Protein AF-A0A949I8A3-F1 (afdb_monomer)

Foldseek 3Di:
DPCDPQPVVNVVVVVVVVVVVVCVVCVVVVVVQVVLLVQLVVLLVVLLVLLPDPDPCSVVVLVVSVVVVVVSCVVDPDDPVSVVVSVCSSCVSVVVSVVVVVVVVVVVVVQLVVLVVQLVVLLVQLQVDQDDVSVVVSVVSNVVSCCSNQPDDDDDDPDDHPDDDPVSVVSVVVSVVVSVVSLVVVLLVLQLVQLVLLLVCLQVLNLVSHDQQVSHSHRDPNVLSVLLSVLSVDAADDDLVLLLLLLCLLLVNDDPPVCVVVNVVVQVVQVVDPHSVVSLVCNSVSVSRNSNHHDDPVSSVSSSVSCSRSRD

Mean predicted aligned error: 10.24 Å

Solvent-accessible surface area (backbone atoms only — not comparable to full-atom values): 17060 Å² total; per-residue (Å²): 138,88,79,69,83,72,52,67,75,55,48,55,49,50,52,50,53,50,50,51,52,50,50,61,68,47,44,62,58,52,51,50,53,50,50,57,47,52,54,52,53,50,51,32,52,51,40,47,53,49,55,71,48,90,61,96,55,44,75,56,54,52,52,52,49,52,51,53,51,53,51,53,51,71,74,56,84,66,65,65,76,59,45,50,55,52,49,53,59,43,43,50,44,52,56,52,43,54,48,54,49,50,50,52,53,50,50,53,49,50,52,50,52,52,30,50,49,50,25,52,53,23,48,50,45,28,64,66,40,84,49,69,70,50,35,52,52,22,48,52,48,26,51,55,25,44,47,69,55,55,61,84,79,84,81,68,99,84,64,79,77,84,79,74,59,67,66,58,55,54,48,50,53,50,38,53,55,48,44,52,52,50,51,51,49,53,38,49,52,39,36,51,51,38,51,51,32,41,50,49,16,46,68,69,45,36,52,86,50,46,59,59,40,77,56,35,73,52,67,49,61,62,67,58,54,50,47,39,35,56,26,31,73,42,79,67,49,76,61,29,65,67,28,40,51,51,39,22,64,50,41,72,40,89,69,58,78,88,46,44,64,57,52,52,53,50,53,56,56,31,72,76,48,95,37,66,64,55,44,56,73,43,43,69,57,34,48,30,48,26,50,19,9,66,73,45,71,76,56,50,58,50,44,52,60,23,45,67,62,67,63,107

pLDDT: mean 90.21, std 9.62, range [45.31, 98.31]

Secondary structure (DSSP, 8-state):
-------HHHHHHHHHHHHHHHHHHHHHHHHHHHHHHHHHHHHHHHHHHHHH---TTHHHHHHHHHHHHHHHHHHSPPPHHHHHHHHHHHHHHHHHHHHHHHHHHHHHHHHHHHHHHHHHHHHHHHHH--SHHHHHHHHHHHHHHHHHHS------TT-------HHHHHHHHHHHHHHHHHHHHHHHHHHHHHHHHHHHHHHHT-GGGSPPGGGSSSPPPHHHHHHHHHHHHSPP-S-HHHHHHHHHHHTTPPPPGGGHHHHHHHHHHHHTTT-HHHHHHTHHHHHHHHHHSPP-HHHHHHHHHHHHHH--

Structure (mmCIF, N/CA/C/O backbone):
data_AF-A0A949I8A3-F1
#
_entry.id   AF-A0A949I8A3-F1
#
loop_
_atom_site.group_PDB
_atom_site.id
_atom_site.type_symbol
_atom_site.label_atom_id
_atom_site.label_alt_id
_atom_site.label_comp_id
_atom_site.label_asym_id
_atom_site.label_entity_id
_atom_site.label_seq_id
_atom_site.pdbx_PDB_ins_code
_atom_site.Cartn_x
_atom_site.Cartn_y
_atom_site.Cartn_z
_atom_site.occupancy
_atom_site.B_iso_or_equiv
_atom_site.auth_seq_id
_atom_site.auth_comp_id
_atom_site.auth_asym_id
_atom_site.auth_atom_id
_atom_site.pdbx_PDB_model_num
ATOM 1 N N . ARG A 1 1 ? 47.799 0.451 -95.583 1.00 46.50 1 ARG A N 1
ATOM 2 C CA . ARG A 1 1 ? 47.799 -0.749 -94.708 1.00 46.50 1 ARG A CA 1
ATOM 3 C C . ARG A 1 1 ? 49.252 -1.166 -94.465 1.00 46.50 1 ARG A C 1
ATOM 5 O O . ARG A 1 1 ? 49.749 -2.026 -95.170 1.00 46.50 1 ARG A O 1
ATOM 12 N N . HIS A 1 2 ? 49.951 -0.538 -93.516 1.00 47.19 2 HIS A N 1
ATOM 13 C CA . HIS A 1 2 ? 51.281 -0.985 -93.072 1.00 47.19 2 HIS A CA 1
ATOM 14 C C . HIS A 1 2 ? 51.126 -1.769 -91.766 1.00 47.19 2 HIS A C 1
ATOM 16 O O . HIS A 1 2 ? 51.562 -1.340 -90.706 1.00 47.19 2 HIS A O 1
ATOM 22 N N . GLY A 1 3 ? 50.410 -2.892 -91.831 1.00 55.38 3 GLY A N 1
ATOM 23 C CA . GLY A 1 3 ? 50.291 -3.826 -90.714 1.00 55.38 3 GLY A CA 1
ATOM 24 C C . GLY A 1 3 ? 51.456 -4.804 -90.745 1.00 55.38 3 GLY A C 1
ATOM 25 O O . GLY A 1 3 ? 51.256 -5.972 -91.054 1.00 55.38 3 GLY A O 1
ATOM 26 N N . GLY A 1 4 ? 52.677 -4.316 -90.513 1.00 59.25 4 GLY A N 1
ATOM 27 C CA . GLY A 1 4 ? 53.805 -5.208 -90.249 1.00 59.25 4 GLY A CA 1
ATOM 28 C C . GLY A 1 4 ? 53.511 -6.020 -88.988 1.00 59.25 4 GLY A C 1
ATOM 29 O O . GLY A 1 4 ? 52.984 -5.469 -88.021 1.00 59.25 4 GLY A O 1
ATOM 30 N N . HIS A 1 5 ? 53.806 -7.322 -89.011 1.00 68.19 5 HIS A N 1
ATOM 31 C CA . HIS A 1 5 ? 53.595 -8.224 -87.879 1.00 68.19 5 HIS A CA 1
ATOM 32 C C . HIS A 1 5 ? 54.247 -7.619 -86.631 1.00 68.19 5 HIS A C 1
ATOM 34 O O . HIS A 1 5 ? 55.464 -7.439 -86.594 1.00 68.19 5 HIS A O 1
ATOM 40 N N . LEU A 1 6 ? 53.438 -7.242 -85.633 1.00 71.94 6 LEU A N 1
ATOM 41 C CA . LEU A 1 6 ? 53.968 -6.730 -84.376 1.00 71.94 6 LEU A CA 1
ATOM 42 C C . LEU A 1 6 ? 54.733 -7.891 -83.721 1.00 71.94 6 LEU A C 1
ATOM 44 O O . LEU A 1 6 ? 54.101 -8.902 -83.410 1.00 71.94 6 LEU A O 1
ATOM 48 N N . PRO A 1 7 ? 56.066 -7.796 -83.545 1.00 82.31 7 PRO A N 1
ATOM 49 C CA . PRO A 1 7 ? 56.829 -8.876 -82.938 1.00 82.31 7 PRO A CA 1
ATOM 50 C C . PRO A 1 7 ? 56.247 -9.164 -81.559 1.00 82.31 7 PRO A C 1
ATOM 52 O O . PRO A 1 7 ? 55.987 -8.223 -80.808 1.00 82.31 7 PRO A O 1
ATOM 55 N N . GLU A 1 8 ? 56.065 -10.432 -81.205 1.00 82.31 8 GLU A N 1
ATOM 56 C CA . GLU A 1 8 ? 55.358 -10.826 -79.979 1.00 82.31 8 GLU A CA 1
ATOM 57 C C . GLU 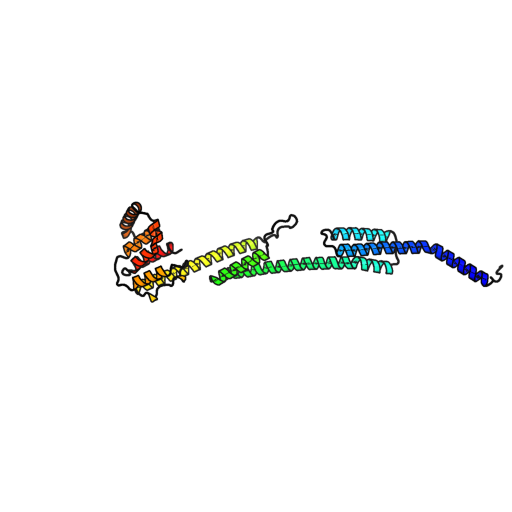A 1 8 ? 55.936 -10.157 -78.721 1.00 82.31 8 GLU A C 1
ATOM 59 O O . GLU A 1 8 ? 55.201 -9.640 -77.886 1.00 82.31 8 GLU A O 1
ATOM 64 N N . LYS A 1 9 ? 57.265 -9.994 -78.668 1.00 83.75 9 LYS A N 1
ATOM 65 C CA . LYS A 1 9 ? 57.971 -9.247 -77.610 1.00 83.75 9 LYS A CA 1
ATOM 66 C C . LYS A 1 9 ? 57.570 -7.765 -77.499 1.00 83.75 9 LYS A C 1
ATOM 68 O O . LYS A 1 9 ? 57.609 -7.196 -76.413 1.00 83.75 9 LYS A O 1
ATOM 73 N N . ARG A 1 10 ? 57.231 -7.103 -78.611 1.00 85.94 10 ARG A N 1
ATOM 74 C CA . ARG A 1 10 ? 56.753 -5.707 -78.615 1.00 85.94 10 ARG A CA 1
ATOM 75 C C . ARG A 1 10 ? 55.279 -5.620 -78.229 1.00 85.94 10 ARG A C 1
ATOM 77 O O . ARG A 1 10 ? 54.912 -4.680 -77.533 1.00 85.94 10 ARG A O 1
ATOM 84 N N . PHE A 1 11 ? 54.463 -6.591 -78.643 1.00 87.25 11 PHE A N 1
ATOM 85 C CA . PHE A 1 11 ? 53.062 -6.680 -78.226 1.00 87.25 11 PHE A CA 1
ATOM 86 C C . PHE A 1 11 ? 52.940 -6.861 -76.710 1.00 87.25 11 PHE A C 1
ATOM 88 O O . PHE A 1 11 ? 52.215 -6.108 -76.066 1.00 87.25 11 PHE A O 1
ATOM 95 N N . THR A 1 12 ? 53.698 -7.796 -76.127 1.00 92.06 12 THR A N 1
ATOM 96 C CA . THR A 1 12 ? 53.678 -8.044 -74.677 1.00 92.06 12 THR A CA 1
ATOM 97 C C . THR A 1 12 ? 54.153 -6.835 -73.879 1.00 92.06 12 THR A C 1
ATOM 99 O O . THR A 1 12 ? 53.534 -6.492 -72.873 1.00 92.06 12 THR A O 1
ATOM 102 N N . LYS A 1 13 ? 55.193 -6.132 -74.351 1.00 91.31 13 LYS A N 1
ATOM 103 C CA . LYS A 1 13 ? 55.640 -4.874 -73.740 1.00 91.31 13 LYS A CA 1
ATOM 104 C C . LYS A 1 13 ? 54.556 -3.792 -73.797 1.00 91.31 13 LYS A C 1
ATOM 106 O O . LYS A 1 13 ? 54.226 -3.225 -72.766 1.00 91.31 13 LYS A O 1
ATOM 111 N N . LEU A 1 14 ? 53.952 -3.555 -74.964 1.00 92.06 14 LEU A N 1
ATOM 112 C CA . LEU A 1 14 ? 52.883 -2.561 -75.114 1.00 92.06 14 LEU A CA 1
ATOM 113 C C . LEU A 1 14 ? 51.658 -2.900 -74.252 1.00 92.06 14 LEU A C 1
ATOM 115 O O . LEU A 1 14 ? 51.047 -2.011 -73.668 1.00 92.06 14 LEU A O 1
ATOM 119 N N . GLN A 1 15 ? 51.309 -4.183 -74.143 1.00 92.75 15 GLN A N 1
ATOM 120 C CA . GLN A 1 15 ? 50.229 -4.648 -73.277 1.00 92.75 15 GLN A CA 1
ATOM 121 C C . GLN A 1 15 ? 50.543 -4.402 -71.793 1.00 92.75 15 GLN A C 1
ATOM 123 O O . GLN A 1 15 ? 49.652 -3.998 -71.045 1.00 92.75 15 GLN A O 1
ATOM 128 N N . ALA A 1 16 ? 51.789 -4.627 -71.364 1.00 93.56 16 ALA A N 1
ATOM 129 C CA . ALA A 1 16 ? 52.237 -4.332 -70.005 1.00 93.56 16 ALA A CA 1
ATOM 130 C C . ALA A 1 16 ? 52.230 -2.821 -69.719 1.00 93.56 16 ALA A C 1
ATOM 132 O O . ALA A 1 16 ? 51.671 -2.408 -68.706 1.00 93.56 16 ALA A O 1
ATOM 133 N N . ASP A 1 17 ? 52.757 -2.007 -70.638 1.00 93.00 17 ASP A N 1
ATOM 134 C CA . ASP A 1 17 ? 52.781 -0.543 -70.532 1.00 93.00 17 ASP A CA 1
ATOM 135 C C . ASP A 1 17 ? 51.353 0.033 -70.491 1.00 93.00 17 ASP A C 1
ATOM 137 O O . ASP A 1 17 ? 51.046 0.896 -69.668 1.00 93.00 17 ASP A O 1
ATOM 141 N N . TRP A 1 18 ? 50.439 -0.494 -71.316 1.00 93.88 18 TRP A N 1
ATOM 142 C CA . TRP A 1 18 ? 49.025 -0.110 -71.307 1.00 93.88 18 TRP A CA 1
ATOM 143 C C . TRP A 1 18 ? 48.331 -0.473 -69.990 1.00 93.88 18 TRP A C 1
ATOM 145 O O . TRP A 1 18 ? 47.635 0.365 -69.417 1.00 93.88 18 TRP A O 1
ATOM 155 N N . ARG A 1 19 ? 48.547 -1.691 -69.468 1.00 94.88 19 ARG A N 1
ATOM 156 C CA . ARG A 1 19 ? 48.020 -2.094 -68.152 1.00 94.88 19 ARG A CA 1
ATOM 157 C C . ARG A 1 19 ? 48.566 -1.198 -67.043 1.00 94.88 19 ARG A C 1
ATOM 159 O O . ARG A 1 19 ? 47.790 -0.746 -66.210 1.00 94.88 19 ARG A O 1
ATOM 166 N N . ALA A 1 20 ? 49.866 -0.903 -67.050 1.00 93.81 20 ALA A N 1
ATOM 167 C CA . ALA A 1 20 ? 50.493 -0.028 -66.063 1.00 93.81 20 ALA A CA 1
ATOM 168 C C . ALA A 1 20 ? 49.917 1.397 -66.111 1.00 93.81 20 ALA A C 1
ATOM 170 O O . ALA A 1 20 ? 49.583 1.959 -65.069 1.00 93.81 20 ALA A O 1
ATOM 171 N N . ALA A 1 21 ? 49.730 1.960 -67.309 1.00 93.94 21 ALA A N 1
ATOM 172 C CA . ALA A 1 21 ? 49.116 3.274 -67.487 1.00 93.94 21 ALA A CA 1
ATOM 173 C C . ALA A 1 21 ? 47.644 3.298 -67.035 1.00 93.94 21 ALA A C 1
ATOM 175 O O . ALA A 1 21 ? 47.220 4.244 -66.370 1.00 93.94 21 ALA A O 1
ATOM 176 N N . PHE A 1 22 ? 46.872 2.251 -67.344 1.00 94.38 22 PHE A N 1
ATOM 177 C CA . PHE A 1 22 ? 45.482 2.126 -66.902 1.00 94.38 22 PHE A CA 1
ATOM 178 C C . PHE A 1 22 ? 45.379 2.009 -65.376 1.00 94.38 22 PHE A C 1
ATOM 180 O O . PHE A 1 22 ? 44.585 2.708 -64.750 1.00 94.38 22 PHE A O 1
ATOM 187 N N . GLU A 1 23 ? 46.222 1.179 -64.757 1.00 94.12 23 GLU A N 1
ATOM 188 C CA . GLU A 1 23 ? 46.290 1.038 -63.301 1.00 94.12 23 GLU A CA 1
ATOM 189 C C . GLU A 1 23 ? 46.686 2.354 -62.618 1.00 94.12 23 GLU A C 1
ATOM 191 O O . GLU A 1 23 ? 46.069 2.722 -61.613 1.00 94.12 23 GLU A O 1
ATOM 196 N N . ALA A 1 24 ? 47.653 3.087 -63.184 1.00 93.69 24 ALA A N 1
ATOM 197 C CA . ALA A 1 24 ? 48.071 4.401 -62.699 1.00 93.69 24 ALA A CA 1
ATOM 198 C C . ALA A 1 24 ? 46.938 5.437 -62.791 1.00 93.69 24 ALA A C 1
ATOM 200 O O . ALA A 1 24 ? 46.716 6.189 -61.842 1.00 93.69 24 ALA A O 1
ATOM 201 N N . ALA A 1 25 ? 46.164 5.434 -63.881 1.00 94.38 25 ALA A N 1
ATOM 202 C CA . ALA A 1 25 ? 44.997 6.302 -64.035 1.00 94.38 25 ALA A CA 1
ATOM 203 C C . ALA A 1 25 ? 43.830 5.911 -63.101 1.00 94.38 25 ALA A C 1
ATOM 205 O O . ALA A 1 25 ? 43.113 6.780 -62.607 1.00 94.38 25 ALA A O 1
ATOM 206 N N . ALA A 1 26 ? 43.648 4.617 -62.812 1.00 94.12 26 ALA A N 1
ATOM 207 C CA . ALA A 1 26 ? 42.595 4.108 -61.927 1.00 94.12 26 ALA A CA 1
ATOM 208 C C . ALA A 1 26 ? 42.939 4.206 -60.426 1.00 94.12 26 ALA A C 1
ATOM 210 O O . ALA A 1 26 ? 42.047 4.145 -59.574 1.00 94.12 26 ALA A O 1
ATOM 211 N N . ALA A 1 27 ? 44.222 4.329 -60.074 1.00 94.38 27 ALA A N 1
ATOM 212 C CA . ALA A 1 27 ? 44.703 4.449 -58.697 1.00 94.38 27 ALA A CA 1
ATOM 213 C C . ALA A 1 27 ? 44.037 5.584 -57.884 1.00 94.38 27 ALA A C 1
ATOM 215 O O . ALA A 1 27 ? 43.528 5.280 -56.802 1.00 94.38 27 ALA A O 1
ATOM 216 N N . PRO A 1 28 ? 43.948 6.847 -58.357 1.00 95.19 28 PRO A N 1
ATOM 217 C CA . PRO A 1 28 ? 43.333 7.929 -57.580 1.00 95.19 28 PRO A CA 1
ATOM 218 C C . PRO A 1 28 ? 41.842 7.699 -57.309 1.00 95.19 28 PRO A C 1
ATOM 220 O O . PRO A 1 28 ? 41.374 7.960 -56.204 1.00 95.19 28 PRO A O 1
ATOM 223 N N . HIS A 1 29 ? 41.095 7.149 -58.272 1.00 92.12 29 HIS A N 1
ATOM 224 C CA . HIS A 1 29 ? 39.683 6.813 -58.070 1.00 92.12 29 HIS A CA 1
ATOM 225 C C . HIS A 1 29 ? 39.509 5.705 -57.020 1.00 92.12 29 HIS A C 1
ATOM 227 O O . HIS A 1 29 ? 38.667 5.819 -56.129 1.00 92.12 29 HIS A O 1
ATOM 233 N N . ARG A 1 30 ? 40.335 4.648 -57.073 1.00 93.00 30 ARG A N 1
ATOM 234 C CA . ARG A 1 30 ? 40.337 3.586 -56.051 1.00 93.00 30 ARG A CA 1
ATOM 235 C C . ARG A 1 30 ? 40.713 4.124 -54.670 1.00 93.00 30 ARG A C 1
ATOM 237 O O . ARG A 1 30 ? 40.067 3.761 -53.690 1.00 93.00 30 ARG A O 1
ATOM 244 N N . ALA A 1 31 ? 41.700 5.016 -54.591 1.00 94.56 31 ALA A N 1
ATOM 245 C CA . ALA A 1 31 ? 42.085 5.676 -53.345 1.00 94.56 31 ALA A CA 1
ATOM 246 C C . ALA A 1 31 ? 40.942 6.541 -52.782 1.00 94.56 31 ALA A C 1
ATOM 248 O O . ALA A 1 31 ? 40.633 6.450 -51.594 1.00 94.56 31 ALA A O 1
ATOM 249 N N . ALA A 1 32 ? 40.251 7.313 -53.629 1.00 94.00 32 ALA A N 1
ATOM 250 C CA . ALA A 1 32 ? 39.085 8.104 -53.232 1.00 94.00 32 ALA A CA 1
ATOM 251 C C . ALA A 1 32 ? 37.922 7.223 -52.743 1.00 94.00 32 ALA A C 1
ATOM 253 O O . ALA A 1 32 ? 37.318 7.517 -51.710 1.00 94.00 32 ALA A O 1
ATOM 254 N N . GLN A 1 33 ? 37.656 6.105 -53.427 1.00 93.81 33 GLN A N 1
ATOM 255 C CA . GLN A 1 33 ? 36.653 5.120 -53.018 1.00 93.81 33 GLN A CA 1
ATOM 256 C C . GLN A 1 33 ? 36.995 4.487 -51.659 1.00 93.81 33 GLN A C 1
ATOM 258 O O . GLN A 1 33 ? 36.119 4.355 -50.801 1.00 93.81 33 GLN A O 1
ATOM 263 N N . ALA A 1 34 ? 38.264 4.125 -51.442 1.00 94.06 34 ALA A N 1
ATOM 264 C CA . ALA A 1 34 ? 38.742 3.584 -50.172 1.00 94.06 34 ALA A CA 1
ATOM 265 C C . ALA A 1 34 ? 38.608 4.608 -49.032 1.00 94.06 34 ALA A C 1
ATOM 267 O O . ALA A 1 34 ? 38.087 4.269 -47.970 1.00 94.06 34 ALA A O 1
ATOM 268 N N . ALA A 1 35 ? 38.977 5.870 -49.269 1.00 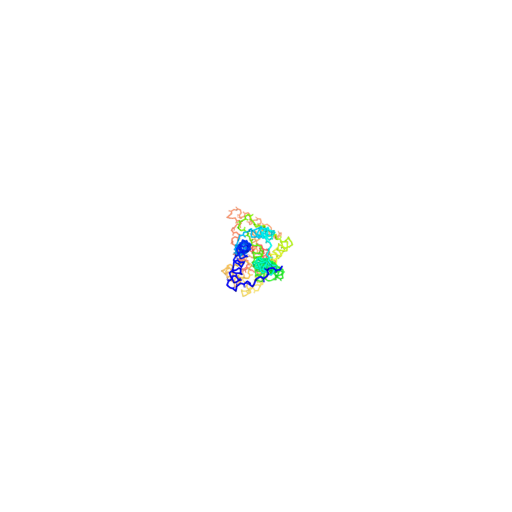95.75 35 ALA A N 1
ATOM 269 C CA . ALA A 1 35 ? 38.830 6.947 -48.290 1.00 95.75 35 ALA A CA 1
ATOM 270 C C . ALA A 1 35 ? 37.354 7.233 -47.951 1.00 95.75 35 ALA A C 1
ATOM 272 O O . ALA A 1 35 ? 37.003 7.398 -46.784 1.00 95.75 35 ALA A O 1
ATOM 273 N N . ALA A 1 36 ? 36.466 7.240 -48.952 1.00 94.81 36 ALA A N 1
ATOM 274 C CA . ALA A 1 36 ? 35.027 7.420 -48.750 1.00 94.81 36 ALA A CA 1
ATOM 275 C C . ALA A 1 36 ? 34.399 6.272 -47.941 1.00 94.81 36 ALA A C 1
ATOM 277 O O . ALA A 1 36 ? 33.487 6.500 -47.141 1.00 94.81 36 ALA A O 1
ATOM 278 N N . ARG A 1 37 ? 34.897 5.042 -48.123 1.00 94.88 37 ARG A N 1
ATOM 279 C CA . ARG A 1 37 ? 34.520 3.896 -47.292 1.00 94.88 37 ARG A CA 1
ATOM 280 C C . ARG A 1 37 ? 35.029 4.058 -45.859 1.00 94.88 37 ARG A C 1
ATOM 282 O O . ARG A 1 37 ? 34.241 3.890 -44.937 1.00 94.88 37 ARG A O 1
ATOM 289 N N . GLN A 1 38 ? 36.291 4.445 -45.678 1.00 96.25 38 GLN A N 1
ATOM 290 C CA . GLN A 1 38 ? 36.887 4.650 -44.356 1.00 96.25 38 GLN A CA 1
ATOM 291 C C . GLN A 1 38 ? 36.139 5.716 -43.540 1.00 96.25 38 GLN A C 1
ATOM 293 O O . GLN A 1 38 ? 35.888 5.503 -42.357 1.00 96.25 38 GLN A O 1
ATOM 298 N N . ARG A 1 39 ? 35.720 6.829 -44.162 1.00 96.31 39 ARG A N 1
ATOM 299 C CA . ARG A 1 39 ? 34.907 7.858 -43.487 1.00 96.31 39 ARG A CA 1
ATOM 300 C C . ARG A 1 39 ? 33.550 7.319 -43.028 1.00 96.31 39 ARG A C 1
ATOM 302 O O . ARG A 1 39 ? 33.164 7.544 -41.887 1.00 96.31 39 ARG A O 1
ATOM 309 N N . ARG A 1 40 ? 32.854 6.548 -43.871 1.00 96.50 40 ARG A N 1
ATOM 310 C CA . ARG A 1 40 ? 31.591 5.886 -43.490 1.00 96.50 40 ARG A CA 1
ATOM 311 C C . ARG A 1 40 ? 31.790 4.839 -42.390 1.00 96.50 40 ARG A C 1
ATOM 313 O O . ARG A 1 40 ? 30.983 4.784 -41.470 1.00 96.50 40 ARG A O 1
ATOM 320 N N . ASP A 1 41 ? 32.859 4.044 -42.449 1.00 96.88 41 ASP A N 1
ATOM 321 C CA . ASP A 1 41 ? 33.207 3.096 -41.381 1.00 96.88 41 ASP A CA 1
ATOM 322 C C . ASP A 1 41 ? 33.494 3.829 -40.051 1.00 96.88 41 ASP A C 1
ATOM 324 O O . ASP A 1 41 ? 33.056 3.368 -38.999 1.00 96.88 41 ASP A O 1
ATOM 328 N N . ALA A 1 42 ? 34.121 5.012 -40.081 1.00 97.25 42 ALA A N 1
ATOM 329 C CA . ALA A 1 42 ? 34.309 5.848 -38.890 1.00 97.25 42 ALA A CA 1
ATOM 330 C C . ALA A 1 42 ? 32.982 6.400 -38.327 1.00 97.25 42 ALA A C 1
ATOM 332 O O . ALA A 1 42 ? 32.802 6.446 -37.111 1.00 97.25 42 ALA A O 1
ATOM 333 N N . LEU A 1 43 ? 32.024 6.770 -39.189 1.00 97.12 43 LEU A N 1
ATOM 334 C CA . LEU A 1 43 ? 30.676 7.161 -38.752 1.00 97.12 43 LEU A CA 1
ATOM 335 C C . LEU A 1 43 ? 29.925 5.998 -38.092 1.00 97.12 43 LEU A C 1
ATOM 337 O O . LEU A 1 43 ? 29.207 6.214 -37.120 1.00 97.12 43 LEU A O 1
ATOM 341 N N . ILE A 1 44 ? 30.098 4.771 -38.595 1.00 97.69 44 ILE A N 1
ATOM 342 C CA . ILE A 1 44 ? 29.531 3.562 -37.978 1.00 97.69 44 ILE A CA 1
ATOM 343 C C . ILE A 1 44 ? 30.128 3.353 -36.583 1.00 97.69 44 ILE A C 1
ATOM 345 O O . ILE A 1 44 ? 29.367 3.187 -35.634 1.00 97.69 44 ILE A O 1
ATOM 349 N N . ALA A 1 45 ? 31.454 3.438 -36.439 1.00 97.31 45 ALA A N 1
ATOM 350 C CA . ALA A 1 45 ? 32.114 3.310 -35.138 1.00 97.31 45 ALA A CA 1
ATOM 351 C C . ALA A 1 45 ? 31.600 4.357 -34.129 1.00 97.31 45 ALA A C 1
ATOM 353 O O . ALA A 1 45 ? 31.216 4.014 -33.013 1.00 97.31 45 ALA A O 1
ATOM 354 N N . ARG A 1 46 ? 31.463 5.622 -34.551 1.00 96.81 46 ARG A N 1
ATOM 355 C CA . ARG A 1 46 ? 30.858 6.679 -33.720 1.00 96.81 46 ARG A CA 1
ATOM 356 C C . ARG A 1 46 ? 29.399 6.383 -33.356 1.00 96.81 46 ARG A C 1
ATOM 358 O O . ARG A 1 46 ? 28.979 6.694 -32.245 1.00 96.81 46 ARG A O 1
ATOM 365 N N . ALA A 1 47 ? 28.609 5.800 -34.264 1.00 97.12 47 ALA A N 1
ATOM 366 C CA . ALA A 1 47 ? 27.226 5.409 -33.974 1.00 97.12 47 ALA A CA 1
ATOM 367 C C . ALA A 1 47 ? 27.169 4.345 -32.871 1.00 97.12 47 ALA A C 1
ATOM 369 O O . ALA A 1 47 ? 26.333 4.440 -31.973 1.00 97.12 47 ALA A O 1
ATOM 370 N N . GLU A 1 48 ? 28.062 3.356 -32.932 1.00 96.44 48 GLU A N 1
ATOM 371 C CA . GLU A 1 48 ? 28.191 2.300 -31.926 1.00 96.44 48 GLU A CA 1
ATOM 372 C C . GLU A 1 48 ? 28.582 2.884 -30.560 1.00 96.44 48 GLU A C 1
ATOM 374 O O . GLU A 1 48 ? 27.919 2.591 -29.565 1.00 96.44 48 GLU A O 1
ATOM 379 N N . GLU A 1 49 ? 29.565 3.789 -30.515 1.00 96.06 49 GLU A N 1
ATOM 380 C CA . GLU A 1 49 ? 29.972 4.501 -29.294 1.00 96.06 49 GLU A CA 1
ATOM 381 C C . GLU A 1 49 ? 28.827 5.330 -28.691 1.00 96.06 49 GLU A C 1
ATOM 383 O O . GLU A 1 49 ? 28.556 5.253 -27.491 1.00 96.06 49 GLU A O 1
ATOM 388 N N . ILE A 1 50 ? 28.112 6.098 -29.520 1.00 95.69 50 ILE A N 1
ATOM 389 C CA . ILE A 1 50 ? 26.980 6.923 -29.078 1.00 95.69 50 ILE A CA 1
ATOM 390 C C . ILE A 1 50 ? 25.850 6.042 -28.528 1.00 95.69 50 ILE A C 1
ATOM 392 O O . ILE A 1 50 ? 25.300 6.358 -27.472 1.00 95.69 50 ILE A O 1
ATOM 396 N N . CYS A 1 51 ? 25.517 4.938 -29.203 1.00 94.75 51 CYS A N 1
ATOM 397 C CA . CYS A 1 51 ? 24.459 4.021 -28.765 1.00 94.75 51 CYS A CA 1
ATOM 398 C C . CYS A 1 51 ? 24.837 3.240 -27.499 1.00 94.75 51 CYS A C 1
ATOM 400 O O . CYS A 1 51 ? 23.952 2.891 -26.721 1.00 94.75 51 CYS A O 1
ATOM 402 N N . ALA A 1 52 ? 26.128 2.980 -27.279 1.00 93.62 52 ALA A N 1
ATOM 403 C CA . ALA A 1 52 ? 26.634 2.376 -26.048 1.00 93.62 52 ALA A CA 1
ATOM 404 C C . ALA A 1 52 ? 26.730 3.381 -24.882 1.00 93.62 52 ALA A C 1
ATOM 406 O O . ALA A 1 52 ? 26.828 2.979 -23.721 1.00 93.62 52 ALA A O 1
ATOM 407 N N . SER A 1 53 ? 26.706 4.688 -25.163 1.00 92.44 53 SER A N 1
ATOM 408 C CA . SER A 1 53 ? 26.824 5.725 -24.138 1.00 92.44 53 SER A CA 1
ATOM 409 C C . SER A 1 53 ? 25.543 5.891 -23.307 1.00 92.44 53 SER A C 1
ATOM 411 O O . SER A 1 53 ? 24.423 5.737 -23.791 1.00 92.44 53 SER A O 1
ATOM 413 N N . SER A 1 54 ? 25.706 6.288 -22.041 1.00 87.00 54 SER A N 1
ATOM 414 C CA . SER A 1 54 ? 24.600 6.665 -21.140 1.00 87.00 54 SER A CA 1
ATOM 415 C C . SER A 1 54 ? 24.350 8.182 -21.111 1.00 87.00 54 SER A C 1
ATOM 417 O O . SER A 1 54 ? 23.851 8.720 -20.123 1.00 87.00 54 SER A O 1
ATOM 419 N N . ALA A 1 55 ? 24.743 8.904 -22.166 1.00 87.31 55 ALA A N 1
ATOM 420 C CA . ALA A 1 55 ? 24.620 10.356 -22.207 1.00 87.31 55 ALA A CA 1
ATOM 421 C C . ALA A 1 55 ? 23.141 10.798 -22.320 1.00 87.31 55 ALA A C 1
ATOM 423 O O . ALA A 1 55 ? 22.343 10.163 -23.012 1.00 87.31 55 ALA A O 1
ATOM 424 N N . PRO A 1 56 ? 22.737 11.920 -21.697 1.00 86.50 56 PRO A N 1
ATOM 425 C CA . PRO A 1 56 ? 21.347 12.383 -21.752 1.00 86.50 56 PRO A CA 1
ATOM 426 C C . PRO A 1 56 ? 20.923 12.899 -23.142 1.00 86.50 56 PRO A C 1
ATOM 428 O O . PRO A 1 56 ? 19.732 13.024 -23.417 1.00 86.50 56 PRO A O 1
ATOM 431 N N . ASN A 1 57 ? 21.876 13.191 -24.030 1.00 92.12 57 ASN A N 1
ATOM 432 C CA . ASN A 1 57 ? 21.674 13.808 -25.345 1.00 92.12 57 ASN A CA 1
ATOM 433 C C . ASN A 1 57 ? 21.905 12.848 -26.531 1.00 92.12 57 ASN A C 1
ATOM 435 O O . ASN A 1 57 ? 22.063 13.302 -27.664 1.00 92.12 57 ASN A O 1
ATOM 439 N N . VAL A 1 58 ? 21.879 11.525 -26.315 1.00 92.81 58 VAL A N 1
ATOM 440 C CA . VAL A 1 58 ? 22.108 10.515 -27.375 1.00 92.81 58 VAL A CA 1
ATOM 441 C C . VAL A 1 58 ? 21.241 10.755 -28.620 1.00 92.81 58 VAL A C 1
ATOM 443 O O . VAL A 1 58 ? 21.730 10.676 -29.741 1.00 92.81 58 VAL A O 1
ATOM 446 N N . SER A 1 59 ? 19.970 11.144 -28.463 1.00 91.56 59 SER A N 1
ATOM 447 C CA . SER A 1 59 ? 19.085 11.431 -29.607 1.00 91.56 59 SER A CA 1
ATOM 448 C C . SER A 1 59 ? 19.495 12.630 -30.463 1.00 91.56 59 SER A C 1
ATOM 450 O O . SER A 1 59 ? 19.121 12.692 -31.632 1.00 91.56 59 SER A O 1
ATOM 452 N N . GLU A 1 60 ? 20.172 13.61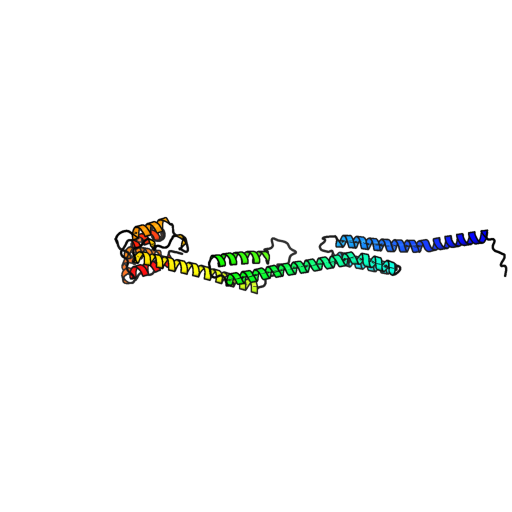8 -29.886 1.00 94.88 60 GLU A N 1
ATOM 453 C CA . GLU A 1 60 ? 20.685 14.775 -30.627 1.00 94.88 60 GLU A CA 1
ATOM 454 C C . GLU A 1 60 ? 21.970 14.397 -31.358 1.00 94.88 60 GLU A C 1
ATOM 456 O O . GLU A 1 60 ? 22.108 14.697 -32.543 1.00 94.88 60 GLU A O 1
ATOM 461 N N . LEU A 1 61 ? 22.849 13.646 -30.685 1.00 95.25 61 LEU A N 1
ATOM 462 C CA . LEU A 1 61 ? 24.085 13.120 -31.263 1.00 95.25 61 LEU A CA 1
ATOM 463 C C . LEU A 1 61 ? 23.808 12.205 -32.465 1.00 95.25 61 LEU A C 1
ATOM 465 O O . LEU A 1 61 ? 24.425 12.375 -33.513 1.00 95.25 61 LEU A O 1
ATOM 469 N N . LEU A 1 62 ? 22.830 11.297 -32.362 1.00 94.81 62 LEU A N 1
ATOM 470 C CA . LEU A 1 62 ? 22.422 10.438 -33.482 1.00 94.81 62 LEU A CA 1
ATOM 471 C C . LEU A 1 62 ? 21.833 11.237 -34.655 1.00 94.81 62 LEU A C 1
ATOM 473 O O . LEU A 1 62 ? 22.104 10.923 -35.812 1.00 94.81 62 LEU A O 1
ATOM 477 N N . ARG A 1 63 ? 21.070 12.307 -34.380 1.00 95.88 63 ARG A N 1
ATOM 478 C CA . ARG A 1 63 ? 20.547 13.201 -35.429 1.00 95.88 63 ARG A CA 1
ATOM 479 C C . ARG A 1 63 ? 21.663 13.951 -36.155 1.00 95.88 63 ARG A C 1
ATOM 481 O O . ARG A 1 63 ? 21.624 14.034 -37.380 1.00 95.88 63 ARG A O 1
ATOM 488 N N . ALA A 1 64 ? 22.654 14.462 -35.423 1.00 96.56 64 ALA A N 1
ATOM 489 C CA . ALA A 1 64 ? 23.828 15.096 -36.018 1.00 96.56 64 ALA A CA 1
ATOM 490 C C . ALA A 1 64 ? 24.614 14.101 -36.888 1.00 96.56 64 ALA A C 1
ATOM 492 O O . ALA A 1 64 ? 24.937 14.404 -38.036 1.00 96.56 64 ALA A O 1
ATOM 493 N N . LEU A 1 65 ? 24.820 12.880 -36.386 1.00 96.44 65 L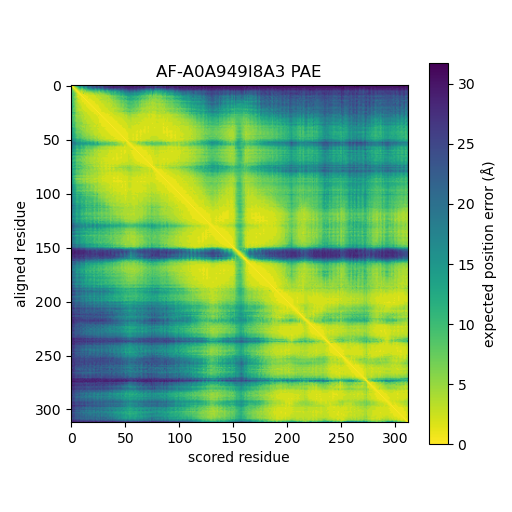EU A N 1
ATOM 494 C CA . LEU A 1 65 ? 25.527 11.815 -37.096 1.00 96.44 65 LEU A CA 1
ATOM 495 C C . LEU A 1 65 ? 24.812 11.380 -38.386 1.00 96.44 65 LEU A C 1
ATOM 497 O O . LEU A 1 65 ? 25.460 11.137 -39.403 1.00 96.44 65 LEU A O 1
ATOM 501 N N . LEU A 1 66 ? 23.476 11.325 -38.382 1.00 96.56 66 LEU A N 1
ATOM 502 C CA . LEU A 1 66 ? 22.691 11.083 -39.596 1.00 96.56 66 LEU A CA 1
ATOM 503 C C . LEU A 1 66 ? 22.897 12.197 -40.638 1.00 96.56 66 LEU A C 1
ATOM 505 O O . LEU A 1 66 ? 22.963 11.912 -41.834 1.00 96.56 66 LEU A O 1
ATOM 509 N N . GLY A 1 67 ? 23.032 13.450 -40.195 1.00 97.12 67 GLY A N 1
ATOM 510 C CA . GLY A 1 67 ? 23.387 14.577 -41.059 1.00 97.12 67 GLY A CA 1
ATOM 511 C C . GLY A 1 67 ? 24.782 14.433 -41.677 1.00 97.12 67 GLY A C 1
ATOM 512 O O . GLY A 1 67 ? 24.931 14.599 -42.888 1.00 97.12 67 GLY A O 1
ATOM 513 N N . GLU A 1 68 ? 25.782 14.051 -40.874 1.00 97.12 68 GLU A N 1
ATOM 514 C CA . GLU A 1 68 ? 27.150 13.771 -41.344 1.00 97.12 68 GLU A CA 1
ATOM 515 C C . GLU A 1 68 ? 27.166 12.638 -42.387 1.00 97.12 68 GLU A C 1
ATOM 517 O O . GLU A 1 68 ? 27.767 12.778 -43.454 1.00 97.12 68 GLU A O 1
ATOM 522 N N . TRP A 1 69 ? 26.431 11.548 -42.138 1.00 96.12 69 TRP A N 1
ATOM 523 C CA . TRP A 1 69 ? 26.280 10.447 -43.093 1.00 96.12 69 TRP A CA 1
ATOM 524 C C . TRP A 1 69 ? 25.692 10.910 -44.430 1.00 96.12 69 TRP A C 1
ATOM 526 O O . TRP A 1 69 ? 26.200 10.553 -45.494 1.00 96.12 69 TRP A O 1
ATOM 536 N N . GLN A 1 70 ? 24.626 11.715 -44.397 1.00 96.12 70 GLN A N 1
ATOM 537 C CA . GLN A 1 70 ? 24.001 12.245 -45.612 1.00 96.12 70 GLN A CA 1
ATOM 538 C C . GLN A 1 70 ? 24.945 13.160 -46.400 1.00 96.12 70 GLN A C 1
ATOM 540 O O . GLN A 1 70 ? 24.911 13.142 -47.632 1.00 96.12 70 GLN A O 1
ATOM 545 N N . ALA A 1 71 ? 25.777 13.950 -45.718 1.00 95.81 71 ALA A N 1
ATOM 546 C CA . ALA A 1 71 ? 26.780 14.793 -46.363 1.00 95.81 71 ALA A CA 1
ATOM 547 C C . ALA A 1 71 ? 27.857 13.947 -47.066 1.00 95.81 71 ALA A C 1
ATOM 549 O O . ALA A 1 71 ? 28.139 14.177 -48.242 1.00 95.81 71 ALA A O 1
ATOM 550 N N . GLU A 1 72 ? 28.385 12.916 -46.398 1.00 94.00 72 GLU A N 1
ATOM 551 C CA . GLU A 1 72 ? 29.365 11.983 -46.978 1.00 94.00 72 GLU A CA 1
ATOM 552 C C . GLU A 1 72 ? 28.792 11.176 -48.153 1.00 94.00 72 GLU A C 1
ATOM 554 O O . GLU A 1 72 ? 29.471 10.965 -49.163 1.00 94.00 72 GLU A O 1
ATOM 559 N N . ALA A 1 73 ? 27.524 10.762 -48.059 1.00 92.81 73 ALA A N 1
ATOM 560 C CA . ALA A 1 73 ? 26.831 10.064 -49.137 1.00 92.81 73 ALA A CA 1
ATOM 561 C C . ALA A 1 73 ? 26.665 10.935 -50.390 1.00 92.81 73 ALA A C 1
ATOM 563 O O . ALA A 1 73 ? 26.856 10.457 -51.508 1.00 92.81 73 ALA A O 1
ATOM 564 N N . LYS A 1 74 ? 26.369 12.228 -50.207 1.00 94.12 74 LYS A N 1
ATOM 565 C CA . LYS A 1 74 ? 26.273 13.205 -51.303 1.00 94.12 74 LYS A CA 1
ATOM 566 C C . LYS A 1 74 ? 27.636 13.564 -51.899 1.00 94.12 74 LYS A C 1
ATOM 568 O O . LYS A 1 74 ? 27.709 13.824 -53.095 1.00 94.12 74 LYS A O 1
ATOM 573 N N . ALA A 1 75 ? 28.696 13.588 -51.090 1.00 93.00 75 ALA A N 1
ATOM 574 C CA . ALA A 1 75 ? 30.037 13.968 -51.533 1.00 93.00 75 ALA A CA 1
ATOM 575 C C . ALA A 1 75 ? 30.693 12.920 -52.449 1.00 93.00 75 ALA A C 1
ATOM 577 O O . ALA A 1 75 ? 31.391 13.284 -53.394 1.00 93.00 75 ALA A O 1
ATOM 578 N N . PHE A 1 76 ? 30.487 11.624 -52.185 1.00 92.12 76 PHE A N 1
ATOM 579 C CA . PHE A 1 76 ? 31.047 10.549 -53.010 1.00 92.12 76 PHE A CA 1
ATOM 580 C C . PHE A 1 76 ? 30.112 9.337 -53.077 1.00 92.12 76 PHE A C 1
ATOM 582 O O . PHE A 1 76 ? 29.927 8.634 -52.077 1.00 92.12 76 PHE A O 1
ATOM 589 N N . ALA A 1 77 ? 29.578 9.053 -54.266 1.00 93.12 77 ALA A N 1
ATOM 590 C CA . ALA A 1 77 ? 28.701 7.910 -54.506 1.00 93.12 77 ALA A CA 1
ATOM 591 C C . ALA A 1 77 ? 29.495 6.594 -54.550 1.00 93.12 77 ALA A C 1
ATOM 593 O O . ALA A 1 77 ? 30.469 6.457 -55.292 1.00 93.12 77 ALA A O 1
ATOM 594 N N . LEU A 1 78 ? 29.066 5.605 -53.765 1.00 92.62 78 LEU A N 1
ATOM 595 C CA . LEU A 1 78 ? 29.627 4.254 -53.784 1.00 92.62 78 LEU A CA 1
ATOM 596 C C . LEU A 1 78 ? 28.726 3.307 -54.591 1.00 92.62 78 LEU A C 1
ATOM 598 O O . LEU A 1 78 ? 27.538 3.576 -54.767 1.00 92.62 78 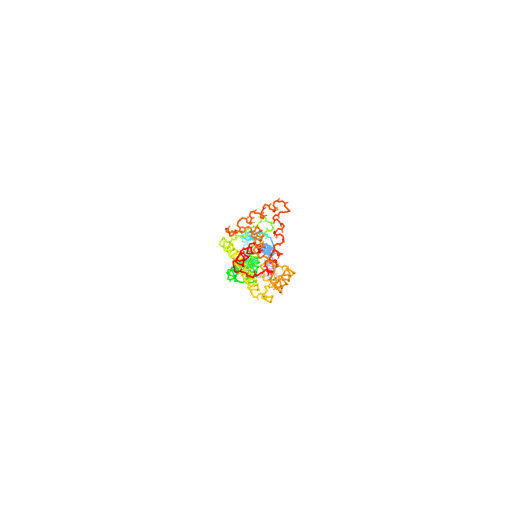LEU A O 1
ATOM 602 N N . PRO A 1 79 ? 29.245 2.158 -55.063 1.00 93.31 79 PRO A N 1
ATOM 603 C CA . PRO A 1 79 ? 28.402 1.119 -55.635 1.00 93.31 79 PRO A CA 1
ATOM 604 C C . PRO A 1 79 ? 27.290 0.721 -54.658 1.00 93.31 79 PRO A C 1
ATOM 606 O O . PRO A 1 79 ? 27.563 0.373 -53.506 1.00 93.31 79 PRO A O 1
ATOM 609 N N . ARG A 1 80 ? 26.045 0.719 -55.142 1.00 93.31 80 ARG A N 1
ATOM 610 C CA . ARG A 1 80 ? 24.831 0.468 -54.346 1.00 93.31 80 ARG A CA 1
ATOM 611 C C . ARG A 1 80 ? 24.926 -0.732 -53.384 1.00 93.31 80 ARG A C 1
ATOM 613 O O . ARG A 1 80 ? 24.520 -0.574 -52.236 1.00 93.31 80 ARG A O 1
ATOM 620 N N . PRO A 1 81 ? 25.482 -1.905 -53.762 1.00 95.94 81 PRO A N 1
ATOM 621 C CA . PRO A 1 81 ? 25.586 -3.039 -52.838 1.00 95.94 81 PRO A CA 1
ATOM 622 C C . PRO A 1 81 ? 26.518 -2.786 -51.644 1.00 95.94 81 PRO A C 1
ATOM 624 O O . PRO A 1 81 ? 26.309 -3.341 -50.568 1.00 95.94 81 PRO A O 1
ATOM 627 N N . ILE A 1 82 ? 27.561 -1.972 -51.829 1.00 92.56 82 ILE A N 1
ATOM 628 C CA . ILE A 1 82 ? 28.501 -1.603 -50.765 1.00 92.56 82 ILE A CA 1
ATOM 629 C C . ILE A 1 82 ? 27.839 -0.583 -49.842 1.00 92.56 82 ILE A C 1
ATOM 631 O O . ILE A 1 82 ? 27.886 -0.736 -48.624 1.00 92.56 82 ILE A O 1
ATOM 635 N N . GLU A 1 83 ? 27.191 0.428 -50.419 1.00 94.25 83 GLU A N 1
ATOM 636 C CA . GLU A 1 83 ? 26.514 1.474 -49.653 1.00 94.25 83 GLU A CA 1
ATOM 637 C C . GLU A 1 83 ? 25.368 0.922 -48.806 1.00 94.25 83 GLU A C 1
ATOM 639 O O . GLU A 1 83 ? 25.289 1.252 -47.627 1.00 94.25 83 GLU A O 1
ATOM 644 N N . GLN A 1 84 ? 24.560 0.005 -49.352 1.00 96.00 84 GLN A N 1
ATOM 645 C CA . GLN A 1 84 ? 23.502 -0.666 -48.595 1.00 96.00 84 GLN A CA 1
ATOM 646 C C . GLN A 1 84 ? 24.066 -1.391 -47.367 1.00 96.00 84 GLN A C 1
ATOM 648 O O . GLN A 1 84 ? 23.573 -1.197 -46.264 1.00 96.00 8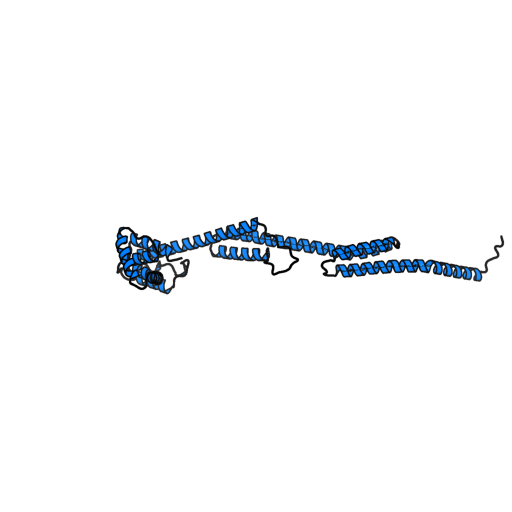4 GLN A O 1
ATOM 653 N N . LYS A 1 85 ? 25.154 -2.158 -47.526 1.00 96.94 85 LYS A N 1
ATOM 654 C CA . LYS A 1 85 ? 25.787 -2.867 -46.402 1.00 96.94 85 LYS A CA 1
ATOM 655 C C . LYS A 1 85 ? 26.316 -1.916 -45.330 1.00 96.94 85 LYS A C 1
ATOM 657 O O . LYS A 1 85 ? 26.218 -2.220 -44.143 1.00 96.94 85 LYS A O 1
ATOM 662 N N . LEU A 1 86 ? 26.917 -0.794 -45.729 1.00 96.31 86 LEU A N 1
ATOM 663 C CA . LEU A 1 86 ? 27.409 0.205 -44.778 1.00 96.31 86 LEU A CA 1
ATOM 664 C C . LEU A 1 86 ? 26.239 0.905 -44.072 1.00 96.31 86 LEU A C 1
ATOM 666 O O . LEU A 1 86 ? 26.296 1.109 -42.865 1.00 96.31 86 LEU A O 1
ATOM 670 N N . TRP A 1 87 ? 25.167 1.217 -44.799 1.00 96.62 87 TRP A N 1
ATOM 671 C CA . TRP A 1 87 ? 23.953 1.806 -44.240 1.00 96.62 87 TRP A CA 1
ATOM 672 C C . TRP A 1 87 ? 23.254 0.878 -43.243 1.00 96.62 87 TRP A C 1
ATOM 674 O O . TRP A 1 87 ? 22.902 1.310 -42.147 1.00 96.62 87 TRP A O 1
ATOM 684 N N . ASP A 1 88 ? 23.115 -0.407 -43.576 1.00 97.69 88 ASP A N 1
ATOM 685 C CA . ASP A 1 88 ? 22.531 -1.408 -42.681 1.00 97.69 88 ASP A CA 1
ATOM 686 C C . ASP A 1 88 ? 23.356 -1.521 -41.386 1.00 97.69 88 ASP A C 1
ATOM 688 O O . ASP A 1 88 ? 22.797 -1.558 -40.289 1.00 97.69 88 ASP A O 1
ATOM 692 N N . ARG A 1 89 ? 24.696 -1.494 -41.492 1.00 97.62 89 ARG A N 1
ATOM 693 C CA . ARG A 1 89 ? 25.603 -1.455 -40.330 1.00 97.62 89 ARG A CA 1
ATOM 694 C C . ARG A 1 89 ? 25.456 -0.171 -39.513 1.00 97.62 89 ARG A C 1
ATOM 696 O O . ARG A 1 89 ? 25.453 -0.250 -38.293 1.00 97.62 89 ARG A O 1
ATOM 703 N N . PHE A 1 90 ? 25.306 0.980 -40.164 1.00 96.94 90 PHE A N 1
ATOM 704 C CA . PHE A 1 90 ? 25.113 2.272 -39.504 1.00 96.94 90 PHE A CA 1
ATOM 705 C C . PHE A 1 90 ? 23.787 2.347 -38.734 1.00 96.94 90 PHE A C 1
ATOM 707 O O . PHE A 1 90 ? 23.741 2.870 -37.619 1.00 96.94 90 PHE A O 1
ATOM 714 N N . ARG A 1 91 ? 22.702 1.812 -39.309 1.00 96.88 91 ARG A N 1
ATOM 715 C CA . ARG A 1 91 ? 21.365 1.816 -38.697 1.00 96.88 91 ARG A CA 1
ATOM 716 C C . ARG A 1 91 ? 21.203 0.815 -37.566 1.00 96.88 91 ARG A C 1
ATOM 718 O O . ARG A 1 91 ? 20.552 1.137 -36.578 1.00 96.88 91 ARG A O 1
ATOM 725 N N . LYS A 1 92 ? 21.782 -0.381 -37.697 1.00 96.25 92 LYS A N 1
ATOM 726 C CA . LYS A 1 92 ? 21.611 -1.478 -36.735 1.00 96.25 92 LYS A CA 1
ATOM 727 C C . LYS A 1 92 ? 21.757 -1.058 -35.257 1.00 96.25 92 LYS A C 1
ATOM 729 O O . LYS A 1 92 ? 20.840 -1.363 -34.494 1.00 96.25 92 LYS A O 1
ATOM 734 N N . PRO A 1 93 ? 22.832 -0.368 -34.818 1.00 95.31 93 PRO A N 1
ATOM 735 C CA . PRO A 1 93 ? 22.955 0.060 -33.422 1.00 95.31 93 PRO A CA 1
ATOM 736 C C . PRO A 1 93 ? 21.901 1.105 -33.020 1.00 95.31 93 PRO A C 1
ATOM 738 O O . PRO A 1 93 ? 21.411 1.071 -31.894 1.00 95.31 93 PRO A O 1
ATOM 741 N N . GLN A 1 94 ? 21.486 1.982 -33.940 1.00 94.94 94 GLN A N 1
ATOM 742 C CA . GLN A 1 94 ? 20.467 3.007 -33.684 1.00 94.94 94 GLN A CA 1
ATOM 743 C C . GLN A 1 94 ? 19.080 2.393 -33.499 1.00 94.94 94 GLN A C 1
ATOM 745 O O . GLN A 1 94 ? 18.378 2.730 -32.547 1.00 94.94 94 GLN A O 1
ATOM 750 N N . ASP A 1 95 ? 18.690 1.473 -34.385 1.00 95.81 95 ASP A N 1
ATOM 751 C CA . ASP A 1 95 ? 17.405 0.777 -34.299 1.00 95.81 95 ASP A CA 1
ATOM 752 C C . ASP A 1 95 ? 17.328 -0.046 -33.001 1.00 95.81 95 ASP A C 1
ATOM 754 O O . ASP A 1 95 ? 16.320 0.015 -32.294 1.00 95.81 95 ASP A O 1
ATOM 758 N N . ALA A 1 96 ? 18.420 -0.727 -32.627 1.00 95.12 96 ALA A N 1
ATOM 759 C CA . ALA A 1 96 ? 18.524 -1.442 -31.355 1.00 95.12 96 ALA A CA 1
ATOM 760 C C . ALA A 1 96 ? 18.406 -0.503 -30.140 1.00 95.12 96 ALA A C 1
ATOM 762 O O . ALA A 1 96 ? 17.672 -0.806 -29.200 1.00 95.12 96 ALA A O 1
ATOM 763 N N . TRP A 1 97 ? 19.071 0.657 -30.165 1.00 95.25 97 TRP A N 1
ATOM 764 C CA . TRP A 1 97 ? 18.986 1.655 -29.095 1.00 95.25 97 TRP A CA 1
ATOM 765 C C . TRP A 1 97 ? 17.575 2.242 -28.953 1.00 95.25 97 TRP A C 1
ATOM 767 O O . TRP A 1 97 ? 17.049 2.353 -27.843 1.00 95.25 97 TRP A O 1
ATOM 777 N N . HIS A 1 98 ? 16.927 2.590 -30.070 1.00 93.56 98 HIS A N 1
ATOM 778 C CA . HIS A 1 98 ? 15.552 3.089 -30.072 1.00 93.56 98 HIS A CA 1
ATOM 779 C C . HIS A 1 98 ? 14.561 2.041 -29.562 1.00 93.56 98 HIS A C 1
ATOM 781 O O . HIS A 1 98 ? 13.652 2.390 -28.806 1.00 93.56 98 HIS A O 1
ATOM 787 N N . GLU A 1 99 ? 14.739 0.775 -29.939 1.00 94.75 99 GLU A N 1
ATOM 788 C CA . GLU A 1 99 ? 13.917 -0.330 -29.451 1.00 94.75 99 GLU A CA 1
ATOM 789 C C . GLU A 1 99 ? 14.101 -0.557 -27.947 1.00 94.75 99 GLU A C 1
ATOM 791 O O . GLU A 1 99 ? 13.117 -0.543 -27.210 1.00 94.75 99 GLU A O 1
ATOM 796 N N . ALA A 1 100 ? 15.344 -0.646 -27.465 1.00 93.19 100 ALA A N 1
ATOM 797 C CA . ALA A 1 100 ? 15.640 -0.775 -26.037 1.00 93.19 100 ALA A CA 1
ATOM 798 C C . ALA A 1 100 ? 15.060 0.396 -25.229 1.00 93.19 100 ALA A C 1
ATOM 800 O O . ALA A 1 100 ? 14.452 0.204 -24.175 1.00 93.19 100 ALA A O 1
ATOM 801 N N . ARG A 1 101 ? 15.172 1.622 -25.757 1.00 92.75 101 ARG A N 1
ATOM 802 C CA . ARG A 1 101 ? 14.552 2.805 -25.161 1.00 92.75 101 ARG A CA 1
ATOM 803 C C . ARG A 1 101 ? 13.032 2.654 -25.091 1.00 92.75 101 ARG A C 1
ATOM 805 O O . ARG A 1 101 ? 12.467 2.878 -24.025 1.00 92.75 101 ARG A O 1
ATOM 812 N N . ARG A 1 102 ? 12.360 2.279 -26.188 1.00 93.94 102 ARG A N 1
ATOM 813 C CA . ARG A 1 102 ? 10.899 2.055 -26.203 1.00 93.94 102 ARG A CA 1
ATOM 814 C C . ARG A 1 102 ? 10.476 1.009 -25.173 1.00 93.94 102 ARG A C 1
ATOM 816 O O . ARG A 1 102 ? 9.546 1.270 -24.415 1.00 93.94 102 ARG A O 1
ATOM 823 N N . GLN A 1 103 ? 11.185 -0.115 -25.104 1.00 94.75 103 GLN A N 1
ATOM 824 C CA . GLN A 1 103 ? 10.927 -1.177 -24.130 1.00 94.75 103 GLN A CA 1
ATOM 825 C C . GLN A 1 103 ? 11.091 -0.682 -22.690 1.00 94.75 103 GLN A C 1
ATOM 827 O O . GLN A 1 103 ? 10.226 -0.946 -21.862 1.00 94.75 103 GLN A O 1
ATOM 832 N N . ALA A 1 104 ? 12.134 0.102 -22.396 1.00 92.31 104 ALA A N 1
ATOM 833 C CA . ALA A 1 104 ? 12.329 0.693 -21.073 1.00 92.31 104 ALA A CA 1
ATOM 834 C C . ALA A 1 104 ? 11.185 1.650 -20.684 1.00 92.31 104 ALA A C 1
ATOM 836 O O . ALA A 1 104 ? 10.703 1.613 -19.551 1.00 92.31 104 ALA A O 1
ATOM 837 N N . PHE A 1 105 ? 10.709 2.479 -21.621 1.00 90.69 105 PHE A N 1
ATOM 838 C CA . PHE A 1 105 ? 9.550 3.348 -21.387 1.00 90.69 105 PHE A CA 1
ATOM 839 C C . PHE A 1 105 ? 8.269 2.551 -21.125 1.00 90.69 105 PHE A C 1
ATOM 841 O O . PHE A 1 105 ? 7.523 2.896 -20.206 1.00 90.69 105 PHE A O 1
ATOM 848 N N . GLU A 1 106 ? 8.012 1.502 -21.907 1.00 94.06 106 GLU A N 1
ATOM 849 C CA . GLU A 1 106 ? 6.823 0.666 -21.733 1.00 94.06 106 GLU A CA 1
ATOM 850 C C . GLU A 1 106 ? 6.891 -0.136 -20.426 1.00 94.06 106 GLU A C 1
ATOM 852 O O . GLU A 1 106 ? 5.917 -0.149 -19.681 1.00 94.06 106 GLU A O 1
ATOM 857 N N . ALA A 1 107 ? 8.051 -0.694 -20.069 1.00 93.12 107 ALA A N 1
ATOM 858 C CA . ALA A 1 107 ? 8.264 -1.368 -18.787 1.00 93.12 107 ALA A CA 1
ATOM 859 C C . ALA A 1 107 ? 8.016 -0.421 -17.602 1.00 93.12 107 ALA A C 1
ATOM 861 O O . ALA A 1 107 ? 7.273 -0.754 -16.680 1.00 93.12 107 ALA A O 1
ATOM 862 N N . HIS A 1 108 ? 8.553 0.803 -17.654 1.00 90.44 108 HIS A N 1
ATOM 863 C CA . HIS A 1 108 ? 8.309 1.812 -16.621 1.00 90.44 108 HIS A CA 1
ATOM 864 C C . HIS A 1 108 ? 6.830 2.235 -16.554 1.00 90.44 108 HIS A C 1
ATOM 866 O O . HIS A 1 108 ? 6.287 2.514 -15.484 1.00 90.44 108 HIS A O 1
ATOM 872 N N . LYS A 1 109 ? 6.136 2.293 -17.696 1.00 90.12 109 LYS A N 1
ATOM 873 C CA . LYS A 1 109 ? 4.694 2.564 -17.748 1.00 90.12 109 LYS A CA 1
ATOM 874 C C . LYS A 1 109 ? 3.882 1.418 -17.135 1.00 90.12 109 LYS A C 1
ATOM 876 O O . LYS A 1 109 ? 3.003 1.696 -16.324 1.00 90.12 109 LYS A O 1
ATOM 881 N N . GLN A 1 110 ? 4.191 0.167 -17.475 1.00 92.25 110 GLN A N 1
ATOM 882 C CA . GLN A 1 110 ? 3.545 -1.023 -16.914 1.00 92.25 110 GLN A CA 1
ATOM 883 C C . GLN A 1 110 ? 3.767 -1.124 -15.404 1.00 92.25 110 GLN A C 1
ATOM 885 O O . GLN A 1 110 ? 2.812 -1.343 -14.665 1.00 92.25 110 GLN A O 1
ATOM 890 N N . GLN A 1 111 ? 4.994 -0.877 -14.937 1.00 90.94 111 GLN A N 1
ATOM 891 C CA . GLN A 1 111 ? 5.319 -0.863 -13.512 1.00 90.94 111 GLN A CA 1
ATOM 892 C C . GLN A 1 111 ? 4.484 0.174 -12.752 1.00 90.94 111 GLN A C 1
ATOM 894 O O . GLN A 1 111 ? 3.884 -0.160 -11.732 1.00 90.94 111 GLN A O 1
ATOM 899 N N . ARG A 1 112 ? 4.379 1.407 -13.267 1.00 89.38 112 ARG A N 1
ATOM 900 C CA . ARG A 1 112 ? 3.521 2.441 -12.661 1.00 89.38 112 ARG A CA 1
ATOM 901 C C . ARG A 1 112 ? 2.045 2.051 -12.665 1.00 89.38 112 ARG A C 1
ATOM 903 O O . ARG A 1 112 ? 1.367 2.259 -11.666 1.00 89.38 112 ARG A O 1
ATOM 910 N N . GLY A 1 113 ? 1.558 1.457 -13.755 1.00 91.56 113 GLY A N 1
ATOM 911 C CA . GLY A 1 113 ? 0.184 0.957 -13.835 1.00 91.56 113 GLY A CA 1
ATOM 912 C C . GLY A 1 113 ? -0.107 -0.129 -12.794 1.00 91.56 113 GLY A C 1
ATOM 913 O O . GLY A 1 113 ? -1.138 -0.079 -12.131 1.00 91.56 113 GLY A O 1
ATOM 914 N N . ALA A 1 114 ? 0.824 -1.065 -12.594 1.00 94.25 114 ALA A N 1
ATOM 915 C CA . ALA A 1 114 ? 0.708 -2.107 -11.576 1.00 94.25 114 ALA A CA 1
ATOM 916 C C . ALA A 1 114 ? 0.731 -1.536 -10.146 1.00 94.25 114 ALA A C 1
ATOM 918 O O . ALA A 1 114 ? -0.049 -1.968 -9.300 1.00 94.25 114 ALA A O 1
ATOM 919 N N . GLN A 1 115 ? 1.582 -0.539 -9.878 1.00 92.94 115 GLN A N 1
ATOM 920 C CA . GLN A 1 115 ? 1.619 0.154 -8.585 1.00 92.94 115 GLN A CA 1
ATOM 921 C C . GLN A 1 115 ? 0.305 0.891 -8.291 1.00 92.94 115 GLN A C 1
ATOM 923 O O . GLN A 1 115 ? -0.227 0.782 -7.187 1.00 92.94 115 GLN A O 1
ATOM 928 N N . GLU A 1 116 ? -0.243 1.602 -9.281 1.00 93.50 116 GLU A N 1
ATOM 929 C CA . GLU A 1 116 ? -1.529 2.296 -9.160 1.00 93.50 116 GLU A CA 1
ATOM 930 C C . GLU A 1 116 ? -2.685 1.311 -8.944 1.00 93.50 116 GLU A C 1
ATOM 932 O O . GLU A 1 116 ? -3.556 1.560 -8.110 1.00 93.50 116 GLU A O 1
ATOM 937 N N . GLN A 1 117 ? -2.681 0.172 -9.644 1.00 94.88 117 GLN A N 1
ATOM 938 C CA . GLN A 1 117 ? -3.685 -0.869 -9.444 1.00 94.88 117 GLN A CA 1
ATOM 939 C C . GLN A 1 117 ? -3.607 -1.470 -8.036 1.00 94.88 117 GLN A C 1
ATOM 941 O O . GLN A 1 117 ? -4.630 -1.548 -7.363 1.00 94.88 117 GLN A O 1
ATOM 946 N N . GLY A 1 118 ? -2.404 -1.791 -7.546 1.00 96.12 118 GLY A N 1
ATOM 947 C CA . GLY A 1 118 ? -2.222 -2.285 -6.178 1.00 96.12 118 GLY A CA 1
ATOM 948 C C . GLY A 1 118 ? -2.724 -1.299 -5.116 1.00 96.12 118 GLY A C 1
ATOM 949 O O . GLY A 1 118 ? -3.335 -1.706 -4.131 1.00 96.12 118 GLY A O 1
ATOM 950 N N . LEU A 1 119 ? -2.561 0.010 -5.343 1.00 96.44 119 LEU A N 1
ATOM 951 C CA . LEU A 1 119 ? -3.146 1.033 -4.473 1.00 96.44 119 LEU A CA 1
ATOM 952 C C . LEU A 1 119 ? -4.682 1.019 -4.505 1.00 96.44 119 LEU A C 1
ATOM 954 O O . LEU A 1 119 ? -5.308 1.129 -3.451 1.00 96.44 119 LEU A O 1
ATOM 958 N N . ARG A 1 120 ? -5.302 0.891 -5.685 1.00 96.94 120 ARG A N 1
ATOM 959 C CA . ARG A 1 120 ? -6.770 0.787 -5.800 1.00 96.94 120 ARG A CA 1
ATOM 960 C C . ARG A 1 120 ? -7.304 -0.449 -5.079 1.00 96.94 120 ARG A C 1
ATOM 962 O O . ARG A 1 120 ? -8.312 -0.357 -4.375 1.00 96.94 120 ARG A O 1
ATOM 969 N N . ASP A 1 121 ? -6.619 -1.578 -5.219 1.00 97.75 121 ASP A N 1
ATOM 970 C CA . ASP A 1 121 ? -6.988 -2.826 -4.551 1.00 97.75 121 ASP A CA 1
ATOM 971 C C . ASP A 1 121 ? -6.870 -2.673 -3.022 1.00 97.75 121 ASP A C 1
ATOM 973 O O . ASP A 1 121 ? -7.788 -3.041 -2.285 1.00 97.75 121 ASP A O 1
ATOM 977 N N . ALA A 1 122 ? -5.804 -2.028 -2.534 1.00 97.75 122 ALA A N 1
ATOM 978 C CA . ALA A 1 122 ? -5.614 -1.744 -1.110 1.00 97.75 122 ALA A CA 1
ATOM 979 C C . ALA A 1 122 ? -6.655 -0.761 -0.540 1.00 97.75 122 ALA A C 1
ATOM 981 O O . ALA A 1 122 ? -7.165 -0.973 0.560 1.00 97.75 122 ALA A O 1
ATOM 982 N N . LEU A 1 123 ? -7.019 0.289 -1.285 1.00 98.00 123 LEU A N 1
ATOM 983 C CA . LEU A 1 123 ? -8.094 1.213 -0.899 1.00 98.00 123 LEU A CA 1
ATOM 984 C C . LEU A 1 123 ? -9.450 0.502 -0.824 1.00 98.00 123 LEU A C 1
ATOM 986 O O . LEU A 1 123 ? -10.208 0.709 0.122 1.00 98.00 123 LEU A O 1
ATOM 990 N N . THR A 1 124 ? -9.724 -0.392 -1.774 1.00 98.31 124 THR A N 1
ATOM 991 C CA . THR A 1 124 ? -10.932 -1.227 -1.760 1.00 98.31 124 THR A CA 1
ATOM 992 C C . THR A 1 124 ? -10.957 -2.142 -0.534 1.00 98.31 124 THR A C 1
ATOM 994 O O . THR A 1 124 ? -11.982 -2.242 0.141 1.00 98.31 124 THR A O 1
ATOM 997 N N . ALA A 1 125 ? -9.825 -2.768 -0.194 1.00 97.62 125 ALA A N 1
ATOM 998 C CA . ALA A 1 125 ? -9.701 -3.588 1.009 1.00 97.62 125 ALA A CA 1
ATOM 999 C C . ALA A 1 125 ? -9.911 -2.771 2.297 1.00 97.62 125 ALA A C 1
ATOM 1001 O O . ALA A 1 125 ? -10.574 -3.241 3.221 1.00 97.62 125 ALA A O 1
ATOM 1002 N N . LEU A 1 126 ? -9.405 -1.532 2.348 1.00 97.88 126 LEU A N 1
ATOM 1003 C CA . LEU A 1 126 ? -9.602 -0.624 3.481 1.00 97.88 126 LEU A CA 1
ATOM 1004 C C . LEU A 1 126 ? -11.074 -0.222 3.654 1.00 97.88 126 LEU A C 1
ATOM 1006 O O . LEU A 1 126 ? -11.566 -0.142 4.782 1.00 97.88 126 LEU A O 1
ATOM 1010 N N . ASP A 1 127 ? -11.789 -0.001 2.550 1.00 97.19 127 ASP A N 1
ATOM 1011 C CA . ASP A 1 127 ? -13.222 0.295 2.576 1.00 97.19 127 ASP A CA 1
ATOM 1012 C C . ASP A 1 127 ? -14.068 -0.917 3.001 1.00 97.19 127 ASP A C 1
ATOM 1014 O O . ASP A 1 127 ? -15.102 -0.738 3.652 1.00 97.19 127 ASP A O 1
ATOM 1018 N N . ALA A 1 128 ? -13.623 -2.135 2.673 1.00 96.94 128 ALA A N 1
ATOM 1019 C CA . ALA A 1 128 ? -14.310 -3.386 2.993 1.00 96.94 128 ALA A CA 1
ATOM 1020 C C . ALA A 1 128 ? -14.022 -3.927 4.407 1.00 96.94 128 ALA A C 1
ATOM 1022 O O . ALA A 1 128 ? -14.816 -4.713 4.927 1.00 96.94 128 ALA A O 1
ATOM 1023 N N . ALA A 1 129 ? -12.909 -3.535 5.032 1.00 97.19 129 ALA A N 1
ATOM 1024 C CA . ALA A 1 129 ? -12.503 -4.041 6.339 1.00 97.19 129 ALA A CA 1
ATOM 1025 C C . ALA A 1 129 ? -13.509 -3.680 7.452 1.00 97.19 129 ALA A C 1
ATOM 1027 O O . ALA A 1 129 ? -13.912 -2.523 7.609 1.00 97.19 129 ALA A O 1
ATOM 1028 N N . GLN A 1 130 ? -13.901 -4.686 8.242 1.00 93.25 130 GLN A N 1
ATOM 1029 C CA . GLN A 1 130 ? -14.929 -4.555 9.284 1.00 93.25 130 GLN A CA 1
ATOM 1030 C C . GLN A 1 130 ? -14.396 -4.724 10.705 1.00 93.25 130 GLN A C 1
ATOM 1032 O O . GLN A 1 130 ? -15.000 -4.193 11.633 1.00 93.25 130 GLN A O 1
ATOM 1037 N N . ASP A 1 131 ? -13.288 -5.441 10.886 1.00 93.88 131 ASP A N 1
ATOM 1038 C CA . ASP A 1 131 ? -12.674 -5.676 12.186 1.00 93.88 131 ASP A CA 1
ATOM 1039 C C . ASP A 1 131 ? -11.356 -4.900 12.339 1.00 93.88 131 ASP A C 1
ATOM 1041 O O . ASP A 1 131 ? -10.763 -4.387 11.388 1.00 93.88 131 ASP A O 1
ATOM 1045 N N . GLU A 1 132 ? -10.902 -4.764 13.582 1.00 92.75 132 GLU A N 1
ATOM 1046 C CA . GLU A 1 132 ? -9.681 -4.031 13.906 1.00 92.75 132 GLU A CA 1
ATOM 1047 C C . GLU A 1 132 ? -8.405 -4.601 13.247 1.00 92.75 132 GLU A C 1
ATOM 1049 O O . GLU A 1 132 ? -7.619 -3.805 12.718 1.00 92.75 132 GLU A O 1
ATOM 1054 N N . PRO A 1 133 ? -8.136 -5.927 13.253 1.00 93.81 133 PRO A N 1
ATOM 1055 C CA . PRO A 1 133 ? -6.946 -6.455 12.594 1.00 93.81 133 PRO A CA 1
ATOM 1056 C C . PRO A 1 133 ? -6.972 -6.246 11.074 1.00 93.81 133 PRO A C 1
ATOM 1058 O O . PRO A 1 133 ? -5.943 -5.823 10.542 1.00 93.81 133 PRO A O 1
ATOM 1061 N N . ALA A 1 134 ? -8.103 -6.448 10.382 1.00 95.44 134 ALA A N 1
ATOM 1062 C CA . ALA A 1 134 ? -8.172 -6.199 8.941 1.00 95.44 134 ALA A CA 1
ATOM 1063 C C . ALA A 1 134 ? -8.056 -4.708 8.616 1.00 95.44 134 ALA A C 1
ATOM 1065 O O . ALA A 1 134 ? -7.352 -4.360 7.673 1.00 95.44 134 ALA A O 1
ATOM 1066 N N . LEU A 1 135 ? -8.667 -3.816 9.410 1.00 96.12 135 LEU A N 1
ATOM 1067 C CA . LEU A 1 135 ? -8.528 -2.365 9.226 1.00 96.12 135 LEU A CA 1
ATOM 1068 C C . LEU A 1 135 ? -7.062 -1.928 9.322 1.00 96.12 135 LEU A C 1
ATOM 1070 O O . LEU A 1 135 ? -6.593 -1.165 8.480 1.00 96.12 135 LEU A O 1
ATOM 1074 N N . ARG A 1 136 ? -6.318 -2.432 10.316 1.00 95.44 136 ARG A N 1
ATOM 1075 C CA . ARG A 1 136 ? -4.883 -2.139 10.456 1.00 95.44 136 ARG A CA 1
ATOM 1076 C C . ARG A 1 136 ? -4.059 -2.688 9.298 1.00 95.44 136 ARG A C 1
ATOM 1078 O O . ARG A 1 136 ? -3.219 -1.966 8.768 1.00 95.44 136 ARG A O 1
ATOM 1085 N N . ALA A 1 137 ? -4.297 -3.938 8.908 1.00 96.69 137 ALA A N 1
ATOM 1086 C CA . ALA A 1 137 ? -3.577 -4.567 7.806 1.00 96.69 137 ALA A CA 1
ATOM 1087 C C . ALA A 1 137 ? -3.834 -3.837 6.476 1.00 96.69 137 ALA A C 1
ATOM 1089 O O . ALA A 1 137 ? -2.891 -3.518 5.755 1.00 96.69 137 ALA A O 1
ATOM 1090 N N . ALA A 1 138 ? -5.095 -3.503 6.185 1.00 96.81 138 ALA A N 1
ATOM 1091 C CA . ALA A 1 138 ? -5.476 -2.769 4.983 1.00 96.81 138 ALA A CA 1
ATOM 1092 C C . ALA A 1 138 ? -4.909 -1.341 4.968 1.00 96.81 138 ALA A C 1
ATOM 1094 O O . ALA A 1 138 ? -4.461 -0.874 3.923 1.00 96.81 138 ALA A O 1
ATOM 1095 N N . TRP A 1 139 ? -4.862 -0.667 6.123 1.00 96.69 139 TRP A N 1
ATOM 1096 C CA . TRP A 1 139 ? -4.231 0.649 6.248 1.00 96.69 139 TRP A CA 1
ATOM 1097 C C . TRP A 1 139 ? -2.739 0.587 5.902 1.00 96.69 139 TRP A C 1
ATOM 1099 O O . TRP A 1 139 ? -2.263 1.359 5.073 1.00 96.69 139 TRP A O 1
ATOM 1109 N N . GLN A 1 140 ? -2.008 -0.368 6.485 1.00 96.50 140 GLN A N 1
ATOM 1110 C CA . GLN A 1 140 ? -0.580 -0.553 6.210 1.00 96.50 140 GLN A CA 1
ATOM 1111 C C . GLN A 1 140 ? -0.316 -0.903 4.742 1.00 96.50 140 GLN A C 1
ATOM 1113 O O . GLN A 1 140 ? 0.594 -0.342 4.135 1.00 96.50 140 GLN A O 1
ATOM 1118 N N . ALA A 1 141 ? -1.120 -1.794 4.155 1.00 96.69 141 ALA A N 1
ATOM 1119 C CA . ALA A 1 141 ? -1.014 -2.138 2.740 1.00 96.69 141 ALA A CA 1
ATOM 1120 C C . ALA A 1 141 ? -1.247 -0.909 1.847 1.00 96.69 141 ALA A C 1
ATOM 1122 O O . ALA A 1 141 ? -0.474 -0.658 0.922 1.00 96.69 141 ALA A O 1
ATOM 1123 N N . MET A 1 142 ? -2.268 -0.100 2.152 1.00 97.06 142 MET A N 1
ATOM 1124 C CA . MET A 1 142 ? -2.534 1.140 1.425 1.00 97.06 142 MET A CA 1
ATOM 1125 C C . MET A 1 142 ? -1.349 2.109 1.507 1.00 97.06 142 MET A C 1
ATOM 1127 O O . MET A 1 142 ? -0.989 2.695 0.488 1.00 97.06 142 MET A O 1
ATOM 1131 N N . GLU A 1 143 ? -0.722 2.269 2.678 1.00 95.25 143 GLU A N 1
ATOM 1132 C CA . GLU A 1 143 ? 0.429 3.170 2.854 1.00 95.25 143 GLU A CA 1
ATOM 1133 C C . GLU A 1 143 ? 1.629 2.696 2.031 1.00 95.25 143 GLU A C 1
ATOM 1135 O O . GLU A 1 143 ? 2.220 3.482 1.293 1.00 95.25 143 GLU A O 1
ATOM 1140 N N . GLN A 1 144 ? 1.924 1.395 2.060 1.00 94.44 144 GLN A N 1
ATOM 1141 C CA . GLN A 1 144 ? 3.004 0.802 1.269 1.00 94.44 144 GLN A CA 1
ATOM 1142 C C . GLN A 1 144 ? 2.792 0.995 -0.237 1.00 94.44 144 GLN A C 1
ATOM 1144 O O . GLN A 1 144 ? 3.717 1.384 -0.952 1.00 94.44 144 GLN A O 1
ATOM 1149 N N . HIS A 1 145 ? 1.574 0.753 -0.732 1.00 94.88 145 HIS A N 1
ATOM 1150 C CA . HIS A 1 145 ? 1.252 0.959 -2.143 1.00 94.88 145 HIS A CA 1
ATOM 1151 C C . HIS A 1 145 ? 1.261 2.439 -2.534 1.00 94.88 145 HIS A C 1
ATOM 1153 O O . HIS A 1 145 ? 1.683 2.768 -3.644 1.00 94.88 145 HIS A O 1
ATOM 1159 N N . TRP A 1 146 ? 0.845 3.334 -1.635 1.00 92.81 146 TRP A N 1
ATOM 1160 C CA . TRP A 1 146 ? 0.917 4.776 -1.851 1.00 92.81 146 TRP A CA 1
ATOM 1161 C C . TRP A 1 146 ? 2.365 5.245 -2.003 1.00 92.81 146 TRP A C 1
ATOM 1163 O O . TRP A 1 146 ? 2.685 5.925 -2.977 1.00 92.81 146 TRP A O 1
ATOM 1173 N N . ASP A 1 147 ? 3.248 4.835 -1.093 1.00 90.62 147 ASP A N 1
ATOM 1174 C CA . ASP A 1 147 ? 4.668 5.193 -1.129 1.00 90.62 147 ASP A CA 1
ATOM 1175 C C . ASP A 1 147 ? 5.388 4.582 -2.341 1.00 90.62 147 ASP A C 1
ATOM 1177 O O . ASP A 1 147 ? 6.257 5.221 -2.937 1.00 90.62 147 ASP A O 1
ATOM 1181 N N . ALA A 1 148 ? 5.004 3.369 -2.749 1.00 89.50 148 ALA A N 1
ATOM 1182 C CA . ALA A 1 148 ? 5.539 2.716 -3.941 1.00 89.50 148 ALA A CA 1
ATOM 1183 C C . ALA A 1 148 ? 5.082 3.388 -5.248 1.00 89.50 148 ALA A C 1
ATOM 1185 O O . ALA A 1 148 ? 5.891 3.542 -6.164 1.00 89.50 148 ALA A O 1
ATOM 1186 N N . ALA A 1 149 ? 3.806 3.779 -5.349 1.00 89.06 149 ALA A N 1
ATOM 1187 C CA . ALA A 1 149 ? 3.251 4.443 -6.531 1.00 89.06 149 ALA A CA 1
ATOM 1188 C C . ALA A 1 149 ? 3.686 5.914 -6.634 1.00 89.06 149 ALA A C 1
ATOM 1190 O O . ALA A 1 149 ? 3.881 6.444 -7.732 1.00 89.06 149 ALA A O 1
ATOM 1191 N N . PHE A 1 150 ? 3.848 6.575 -5.486 1.00 87.25 150 PHE A N 1
ATOM 1192 C CA . PHE A 1 150 ? 4.123 8.005 -5.377 1.00 87.25 150 PHE A CA 1
ATOM 1193 C C . PHE A 1 150 ? 5.282 8.282 -4.406 1.00 87.25 150 PHE A C 1
ATOM 1195 O O . PHE A 1 150 ? 5.088 8.928 -3.373 1.00 87.25 150 PHE A O 1
ATOM 1202 N N . PRO A 1 151 ? 6.511 7.841 -4.733 1.00 80.50 151 PRO A N 1
ATOM 1203 C CA . PRO A 1 151 ? 7.659 8.040 -3.862 1.00 80.50 151 PRO A CA 1
ATOM 1204 C C . PRO A 1 151 ? 7.923 9.534 -3.635 1.00 80.50 151 PRO A C 1
ATOM 1206 O O . PRO A 1 151 ? 8.072 10.317 -4.580 1.00 80.50 151 PRO A O 1
ATOM 1209 N N . GLN A 1 152 ? 8.011 9.931 -2.363 1.00 68.88 152 GLN A N 1
ATOM 1210 C CA . GLN A 1 152 ? 8.359 11.292 -1.949 1.00 68.88 152 GLN A CA 1
ATOM 1211 C C . GLN A 1 152 ? 9.786 11.618 -2.430 1.00 68.88 152 GLN A C 1
ATOM 1213 O O . GLN A 1 152 ? 10.775 11.102 -1.904 1.00 68.88 152 GLN A O 1
ATOM 1218 N N . ARG A 1 153 ? 9.917 12.452 -3.469 1.00 63.69 153 ARG A N 1
ATOM 1219 C CA . ARG A 1 153 ? 11.210 12.782 -4.094 1.00 63.69 153 ARG A CA 1
ATOM 1220 C C . ARG A 1 153 ? 12.106 13.577 -3.135 1.00 63.69 153 ARG A C 1
ATOM 1222 O O . ARG A 1 153 ? 11.791 14.715 -2.796 1.00 63.69 153 ARG A O 1
ATOM 1229 N N . ARG A 1 154 ? 13.286 13.048 -2.789 1.00 46.66 154 ARG A N 1
ATOM 1230 C CA . ARG A 1 154 ? 14.391 13.860 -2.247 1.00 46.66 154 ARG A CA 1
ATOM 1231 C C . ARG A 1 154 ? 15.162 14.509 -3.407 1.00 46.66 154 ARG A C 1
ATOM 1233 O O . ARG A 1 154 ? 16.013 13.867 -4.000 1.00 46.66 154 ARG A O 1
ATOM 1240 N N . GLY A 1 155 ? 14.812 15.758 -3.729 1.00 45.31 155 GLY A N 1
ATOM 1241 C CA . GLY A 1 155 ? 15.642 16.777 -4.400 1.00 45.31 155 GLY A CA 1
ATOM 1242 C C . GLY A 1 155 ? 16.382 16.419 -5.702 1.00 45.31 155 GLY A C 1
ATOM 1243 O O . GLY A 1 155 ? 17.472 15.862 -5.666 1.00 45.31 155 GLY A O 1
ATOM 1244 N N . GLY A 1 156 ? 15.871 16.894 -6.846 1.00 46.38 156 GLY A N 1
ATOM 1245 C CA . GLY A 1 156 ? 16.612 16.982 -8.112 1.00 46.38 156 GLY A CA 1
ATOM 1246 C C . GLY A 1 156 ? 15.869 17.836 -9.163 1.00 46.38 156 GLY A C 1
ATOM 1247 O O . GLY A 1 156 ? 14.675 17.626 -9.357 1.00 46.38 156 GLY A O 1
ATOM 1248 N N . PRO A 1 157 ? 16.521 18.795 -9.854 1.00 48.75 157 PRO A N 1
ATOM 1249 C CA . PRO A 1 157 ? 15.850 19.808 -10.689 1.00 48.75 157 PRO A CA 1
ATOM 1250 C C . PRO A 1 157 ? 15.309 19.328 -12.051 1.00 48.75 157 PRO A C 1
ATOM 1252 O O . PRO A 1 157 ? 14.726 20.127 -12.779 1.00 48.75 157 PRO A O 1
ATOM 1255 N N . ARG A 1 158 ? 15.501 18.059 -12.438 1.00 54.31 158 ARG A N 1
ATOM 1256 C CA . ARG A 1 158 ? 15.133 17.552 -13.780 1.00 54.31 158 ARG A CA 1
ATOM 1257 C C . ARG A 1 158 ? 13.979 16.567 -13.817 1.00 54.31 158 ARG A C 1
ATOM 1259 O O . ARG A 1 158 ? 13.602 16.111 -14.892 1.00 54.31 158 ARG A O 1
ATOM 1266 N N . ASP A 1 159 ? 13.385 16.296 -12.674 1.00 54.00 159 ASP A N 1
ATOM 1267 C CA . ASP A 1 159 ? 12.312 15.338 -12.602 1.00 54.00 159 ASP A CA 1
ATOM 1268 C C . ASP A 1 159 ? 10.978 16.028 -12.338 1.00 54.00 159 ASP A C 1
ATOM 1270 O O . ASP A 1 159 ? 10.723 16.534 -11.244 1.00 54.00 159 ASP A O 1
ATOM 1274 N N . ALA A 1 160 ? 10.103 16.023 -13.343 1.00 53.84 160 ALA A N 1
ATOM 1275 C CA . ALA A 1 160 ? 8.732 16.470 -13.160 1.00 53.84 160 ALA A CA 1
ATOM 1276 C C . ALA A 1 160 ? 8.072 15.683 -12.004 1.00 53.84 160 ALA A C 1
ATOM 1278 O O . ALA A 1 160 ? 8.285 14.465 -11.885 1.00 53.84 160 ALA A O 1
ATOM 1279 N N . PRO A 1 161 ? 7.281 16.346 -11.138 1.00 58.53 161 PRO A N 1
ATOM 1280 C CA . PRO A 1 161 ? 6.578 15.662 -10.062 1.00 58.53 161 PRO A CA 1
ATOM 1281 C C . PRO A 1 161 ? 5.697 14.558 -10.652 1.00 58.53 161 PRO A C 1
ATOM 1283 O O . PRO A 1 161 ? 5.012 14.770 -11.657 1.00 58.53 161 PRO A O 1
ATOM 1286 N N . VAL A 1 162 ? 5.715 13.370 -10.034 1.00 67.88 162 VAL A N 1
ATOM 1287 C CA . VAL A 1 162 ? 4.735 12.330 -10.362 1.00 67.88 162 VAL A CA 1
ATOM 1288 C C . VAL A 1 162 ? 3.379 12.913 -9.989 1.00 67.88 162 VAL A C 1
ATOM 1290 O O . VAL A 1 162 ? 3.090 13.133 -8.815 1.00 67.88 162 VAL A O 1
ATOM 1293 N N . ARG A 1 163 ? 2.579 13.267 -10.998 1.00 79.75 163 ARG A N 1
ATOM 1294 C CA . ARG A 1 163 ? 1.267 13.862 -10.771 1.00 79.75 163 ARG A CA 1
ATOM 1295 C C . ARG A 1 163 ? 0.352 12.782 -10.214 1.00 79.75 163 ARG A C 1
ATOM 1297 O O . ARG A 1 163 ? -0.045 11.879 -10.944 1.00 79.75 163 ARG A O 1
ATOM 1304 N N . VAL A 1 164 ? 0.025 12.897 -8.933 1.00 85.25 164 VAL A N 1
ATOM 1305 C CA . VAL A 1 164 ? -0.961 12.034 -8.285 1.00 85.25 164 VAL A CA 1
ATOM 1306 C C . VAL A 1 164 ? -2.356 12.387 -8.828 1.00 85.25 164 VAL A C 1
ATOM 1308 O O . VAL A 1 164 ? -2.717 13.571 -8.827 1.00 85.25 164 VAL A O 1
ATOM 1311 N N . PRO A 1 165 ? -3.144 11.409 -9.308 1.00 89.94 165 PRO A N 1
ATOM 1312 C CA . PRO A 1 165 ? -4.531 11.634 -9.708 1.00 89.94 165 PRO A CA 1
ATOM 1313 C C . PRO A 1 165 ? -5.383 12.176 -8.545 1.00 89.94 165 PRO A C 1
ATOM 1315 O O . PRO A 1 165 ? -5.321 11.679 -7.420 1.00 89.94 165 PRO A O 1
ATOM 1318 N N . HIS A 1 166 ? -6.170 13.226 -8.795 1.00 91.38 166 HIS A N 1
ATOM 1319 C CA . HIS A 1 166 ? -6.955 13.906 -7.753 1.00 91.38 166 HIS A CA 1
ATOM 1320 C C . HIS A 1 166 ? -8.062 13.014 -7.165 1.00 91.38 166 HIS A C 1
ATOM 1322 O O . HIS A 1 166 ? -8.364 13.086 -5.975 1.00 91.38 166 HIS A O 1
ATOM 1328 N N . ASP A 1 167 ? -8.654 12.156 -7.990 1.00 94.44 167 ASP A N 1
ATOM 1329 C CA . ASP A 1 167 ? -9.622 11.133 -7.597 1.00 94.44 167 ASP A CA 1
ATOM 1330 C C . ASP A 1 167 ? -9.032 10.139 -6.589 1.00 94.44 167 ASP A C 1
ATOM 1332 O O . ASP A 1 167 ? -9.683 9.847 -5.588 1.00 94.44 167 ASP A O 1
ATOM 1336 N N . LEU A 1 168 ? -7.782 9.700 -6.779 1.00 94.12 168 LEU A N 1
ATOM 1337 C CA . LEU A 1 168 ? -7.099 8.811 -5.833 1.00 94.12 168 LEU A CA 1
ATOM 1338 C C . LEU A 1 168 ? -6.813 9.498 -4.494 1.00 94.12 168 LEU A C 1
ATOM 1340 O O . LEU A 1 168 ? -6.994 8.885 -3.444 1.00 94.12 168 LEU A O 1
ATOM 1344 N N . ILE A 1 169 ? -6.431 10.781 -4.505 1.00 93.88 169 ILE A N 1
ATOM 1345 C CA . ILE A 1 169 ? -6.265 11.572 -3.271 1.00 93.88 169 ILE A CA 1
ATOM 1346 C C . ILE A 1 169 ? -7.597 11.660 -2.517 1.00 93.88 169 ILE A C 1
ATOM 1348 O O . ILE A 1 169 ? -7.651 11.447 -1.303 1.00 93.88 169 ILE A O 1
ATOM 1352 N N . ALA A 1 170 ? -8.678 11.976 -3.234 1.00 96.19 170 ALA A N 1
ATOM 1353 C CA . ALA A 1 170 ? -10.007 12.100 -2.651 1.00 96.19 170 ALA A CA 1
ATOM 1354 C C . ALA A 1 170 ? -10.528 10.758 -2.111 1.00 96.19 170 ALA A C 1
ATOM 1356 O O . ALA A 1 170 ? -11.114 10.731 -1.026 1.00 96.19 170 ALA A O 1
ATOM 1357 N N . TRP A 1 171 ? -10.299 9.656 -2.835 1.00 97.44 171 TRP A N 1
ATOM 1358 C CA . TRP A 1 171 ? -10.655 8.310 -2.388 1.00 97.44 171 TRP A CA 1
ATOM 1359 C C . TRP A 1 171 ? -9.878 7.940 -1.128 1.00 97.44 171 TRP A C 1
ATOM 1361 O O . TRP A 1 171 ? -10.506 7.667 -0.111 1.00 97.44 171 TRP A O 1
ATOM 1371 N N . ARG A 1 172 ? -8.545 8.073 -1.137 1.00 96.50 172 ARG A N 1
ATOM 1372 C CA . ARG A 1 172 ? -7.704 7.821 0.038 1.00 96.50 172 ARG A CA 1
ATOM 1373 C C . ARG A 1 172 ? -8.205 8.561 1.269 1.00 96.50 172 ARG A C 1
ATOM 1375 O O . ARG A 1 172 ? -8.466 7.941 2.294 1.00 96.50 172 ARG A O 1
ATOM 1382 N N . ARG A 1 173 ? -8.395 9.878 1.163 1.00 97.12 173 ARG A N 1
ATOM 1383 C CA . ARG A 1 173 ? -8.873 10.689 2.288 1.00 97.12 173 ARG A CA 1
ATOM 1384 C C . ARG A 1 173 ? -10.215 10.181 2.822 1.00 97.12 173 ARG A C 1
ATOM 1386 O O . ARG A 1 173 ? -10.390 10.063 4.032 1.00 97.12 173 ARG A O 1
ATOM 1393 N N . ARG A 1 174 ? -11.158 9.869 1.929 1.00 97.75 174 ARG A N 1
ATOM 1394 C CA . ARG A 1 174 ? -12.470 9.336 2.309 1.00 97.75 174 ARG A CA 1
ATOM 1395 C C . ARG A 1 174 ? -12.340 7.986 3.017 1.00 97.75 174 ARG A C 1
ATOM 1397 O O . ARG A 1 174 ? -12.961 7.809 4.062 1.00 97.75 174 ARG A O 1
ATOM 1404 N N . SER A 1 175 ? -11.554 7.064 2.471 1.00 97.44 175 SER A N 1
ATOM 1405 C CA . SER A 1 175 ? -11.339 5.731 3.039 1.00 97.44 175 SER A CA 1
ATOM 1406 C C . SER A 1 175 ? -10.669 5.804 4.406 1.00 97.44 175 SER A C 1
ATOM 1408 O O . SER A 1 175 ? -11.112 5.145 5.340 1.00 97.44 175 SER A O 1
ATOM 1410 N N . GLU A 1 176 ? -9.683 6.685 4.578 1.00 96.75 176 GLU A N 1
ATOM 1411 C CA . GLU A 1 176 ? -9.039 6.936 5.870 1.00 96.75 176 GLU A CA 1
ATOM 1412 C C . GLU A 1 176 ? -10.017 7.490 6.914 1.00 96.75 176 GLU A C 1
ATOM 1414 O O . GLU A 1 176 ? -10.059 7.028 8.057 1.00 96.75 176 GLU A O 1
ATOM 1419 N N . GLU A 1 177 ? -10.834 8.476 6.535 1.00 97.12 177 GLU A N 1
ATOM 1420 C CA . GLU A 1 177 ? -11.865 9.035 7.410 1.00 97.12 177 GLU A CA 1
ATOM 1421 C C . GLU A 1 177 ? -12.907 7.971 7.802 1.00 97.12 177 GLU A C 1
ATOM 1423 O O . GLU A 1 177 ? -13.310 7.901 8.966 1.00 97.12 177 GLU A O 1
ATOM 1428 N N . GLN A 1 178 ? -13.325 7.114 6.864 1.00 96.25 178 GLN A N 1
ATOM 1429 C CA . GLN A 1 178 ? -14.257 6.020 7.142 1.00 96.25 178 GLN A CA 1
ATOM 1430 C C . GLN A 1 178 ? -13.632 4.931 8.020 1.00 96.25 178 GLN A C 1
ATOM 1432 O O . GLN A 1 178 ? -14.262 4.507 8.987 1.00 96.25 178 GLN A O 1
ATOM 1437 N N . ALA A 1 179 ? -12.396 4.516 7.744 1.00 96.50 179 ALA A N 1
ATOM 1438 C CA . ALA A 1 179 ? -11.671 3.533 8.543 1.00 96.50 179 ALA A CA 1
ATOM 1439 C C . ALA A 1 179 ? -11.501 4.009 9.994 1.00 96.50 179 ALA A C 1
ATOM 1441 O O . ALA A 1 179 ? -11.781 3.256 10.925 1.00 96.50 179 ALA A O 1
ATOM 1442 N N . ARG A 1 180 ? -11.158 5.289 10.205 1.00 95.56 180 ARG A N 1
ATOM 1443 C CA . ARG A 1 180 ? -11.101 5.899 11.547 1.00 95.56 180 ARG A CA 1
ATOM 1444 C C . ARG A 1 180 ? -12.456 5.875 12.250 1.00 95.56 180 ARG A C 1
ATOM 1446 O O . ARG A 1 180 ? -12.525 5.544 13.431 1.00 95.56 180 ARG A O 1
ATOM 1453 N N . LYS A 1 181 ? -13.545 6.194 11.540 1.00 95.62 181 LYS A N 1
ATOM 1454 C CA . LYS A 1 181 ? -14.908 6.113 12.096 1.00 95.62 181 LYS A CA 1
ATOM 1455 C C . LYS A 1 181 ? -15.281 4.681 12.484 1.00 95.62 181 LYS A C 1
ATOM 1457 O O . LYS A 1 181 ? -15.800 4.490 13.579 1.00 95.62 181 LYS A O 1
ATOM 1462 N N . ARG A 1 182 ? -14.991 3.689 11.632 1.00 95.25 182 ARG A N 1
ATOM 1463 C CA . ARG A 1 182 ? -15.230 2.261 11.915 1.00 95.25 182 ARG A CA 1
ATOM 1464 C C . ARG A 1 182 ? -14.434 1.801 13.132 1.00 95.25 182 ARG A C 1
ATOM 1466 O O . ARG A 1 182 ? -15.013 1.220 14.041 1.00 95.25 182 ARG A O 1
ATOM 1473 N N . LEU A 1 183 ? -13.147 2.140 13.199 1.00 92.44 183 LEU A N 1
ATOM 1474 C CA . LEU A 1 183 ? -12.292 1.816 14.341 1.00 92.44 183 LEU A CA 1
ATOM 1475 C C . LEU A 1 183 ? -12.845 2.406 15.646 1.00 92.44 183 LEU A C 1
ATOM 1477 O O . LEU A 1 183 ? -12.988 1.695 16.638 1.00 92.44 183 LEU A O 1
ATOM 1481 N N . ASN A 1 184 ? -13.239 3.681 15.626 1.00 91.00 184 ASN A N 1
ATOM 1482 C CA . ASN A 1 184 ? -13.864 4.327 16.779 1.00 91.00 184 ASN A CA 1
ATOM 1483 C C . ASN A 1 184 ? -15.186 3.650 17.172 1.00 91.00 184 ASN A C 1
ATOM 1485 O O . ASN A 1 184 ? -15.436 3.462 18.359 1.00 91.00 184 ASN A O 1
ATOM 1489 N N . ALA A 1 185 ? -16.012 3.247 16.202 1.00 91.62 185 ALA A N 1
ATOM 1490 C CA . ALA A 1 185 ? -17.261 2.534 16.464 1.00 91.62 185 ALA A CA 1
ATOM 1491 C C . ALA A 1 185 ? -17.022 1.147 17.086 1.00 91.62 185 ALA A C 1
ATOM 1493 O O . ALA A 1 185 ? -17.709 0.783 18.037 1.00 91.62 185 ALA A O 1
ATOM 1494 N N . LEU A 1 186 ? -16.016 0.398 16.620 1.00 91.25 186 LEU A N 1
ATOM 1495 C CA . LEU A 1 186 ? -15.611 -0.877 17.227 1.00 91.25 186 LEU A CA 1
ATOM 1496 C C . LEU A 1 186 ? -15.118 -0.680 18.666 1.00 91.25 186 LEU A C 1
ATOM 1498 O O . LEU A 1 186 ? -15.437 -1.469 19.555 1.00 91.25 186 LEU A O 1
ATOM 1502 N N . HIS A 1 187 ? -14.349 0.383 18.911 1.00 87.81 187 HIS A N 1
ATOM 1503 C CA . HIS A 1 187 ? -13.854 0.718 20.245 1.00 87.81 187 HIS A CA 1
ATOM 1504 C C . HIS A 1 187 ? -14.992 1.117 21.188 1.00 87.81 187 HIS A C 1
ATOM 1506 O O . HIS A 1 187 ? -15.001 0.694 22.342 1.00 87.81 187 HIS A O 1
ATOM 1512 N N . GLU A 1 188 ? -15.964 1.892 20.706 1.00 87.56 188 GLU A N 1
ATOM 1513 C CA . GLU A 1 188 ? -17.179 2.228 21.452 1.00 87.56 188 GLU A CA 1
ATOM 1514 C C . GLU A 1 188 ? -18.016 0.980 21.753 1.00 87.56 188 GLU A C 1
ATOM 1516 O O . GLU A 1 188 ? -18.407 0.769 22.897 1.00 87.56 188 GLU A O 1
ATOM 1521 N N . GLY A 1 189 ? -18.222 0.106 20.762 1.00 88.56 189 GLY A N 1
ATOM 1522 C CA . GLY A 1 189 ? -18.968 -1.142 20.92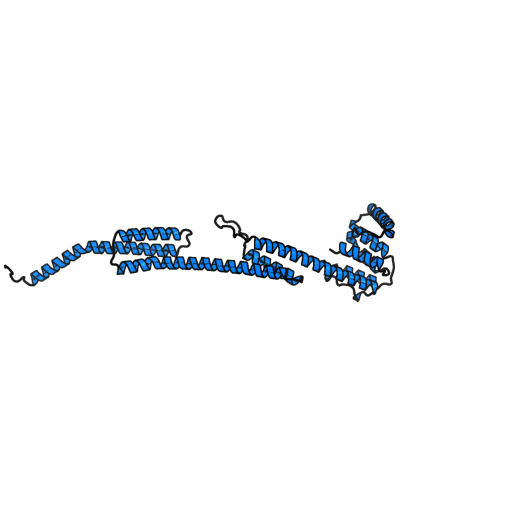6 1.00 88.56 189 GLY A CA 1
ATOM 1523 C C . GLY A 1 189 ? -18.342 -2.075 21.967 1.00 88.56 189 GLY A C 1
ATOM 1524 O O . GLY A 1 189 ? -19.041 -2.552 22.860 1.00 88.56 189 GLY A O 1
ATOM 1525 N N . ARG A 1 190 ? -17.014 -2.279 21.919 1.00 88.44 190 ARG A N 1
ATOM 1526 C CA . ARG A 1 190 ? -16.291 -3.069 22.935 1.00 88.44 190 ARG A CA 1
ATOM 1527 C C . ARG A 1 190 ? -16.389 -2.452 24.328 1.00 88.44 190 ARG A C 1
ATOM 1529 O O . ARG A 1 190 ? -16.646 -3.178 25.284 1.00 88.44 190 ARG A O 1
ATOM 1536 N N . ARG A 1 191 ? -16.237 -1.125 24.447 1.00 87.38 191 ARG A N 1
ATOM 1537 C CA . ARG A 1 191 ? -16.413 -0.412 25.725 1.00 87.38 191 ARG A CA 1
ATOM 1538 C C . ARG A 1 191 ? -17.819 -0.584 26.286 1.00 87.38 191 ARG A C 1
ATOM 1540 O O . ARG A 1 191 ? -17.955 -0.893 27.464 1.00 87.38 191 ARG A O 1
ATOM 1547 N N . GLY A 1 192 ? -18.847 -0.414 25.456 1.00 89.38 192 GLY A N 1
ATOM 1548 C CA . GLY A 1 192 ? -20.241 -0.607 25.851 1.00 89.38 192 GLY A CA 1
ATOM 1549 C C . GLY A 1 192 ? -20.488 -2.018 26.382 1.00 89.38 192 GLY A C 1
ATOM 1550 O O . GLY A 1 192 ? -20.989 -2.169 27.491 1.00 89.38 192 GLY A O 1
ATOM 1551 N N . HIS A 1 193 ? -20.034 -3.038 25.648 1.00 89.88 193 HIS A N 1
ATOM 1552 C CA . HIS A 1 193 ? -20.171 -4.435 26.063 1.00 89.88 193 HIS A CA 1
ATOM 1553 C C . HIS A 1 193 ? -19.398 -4.755 27.356 1.00 89.88 193 HIS A C 1
ATOM 1555 O O . HIS A 1 193 ? -19.899 -5.487 28.207 1.00 89.88 193 HIS A O 1
ATOM 1561 N N . ALA A 1 194 ? -18.190 -4.210 27.540 1.00 91.94 194 ALA A N 1
ATOM 1562 C CA . ALA A 1 194 ? -17.430 -4.376 28.782 1.00 91.94 194 ALA A CA 1
ATOM 1563 C C . ALA A 1 194 ? -18.143 -3.720 29.978 1.00 91.94 194 ALA A C 1
ATOM 1565 O O . ALA A 1 194 ? -18.206 -4.304 31.058 1.00 91.94 194 ALA A O 1
ATOM 1566 N N . LEU A 1 195 ? -18.734 -2.537 29.782 1.00 92.19 195 LEU A N 1
ATOM 1567 C CA . LEU A 1 195 ? -19.531 -1.867 30.812 1.00 92.19 195 LEU A CA 1
ATOM 1568 C C . LEU A 1 195 ? -20.798 -2.646 31.160 1.00 92.19 195 LEU A C 1
ATOM 1570 O O . LEU A 1 195 ? -21.126 -2.765 32.335 1.00 92.19 195 LEU A O 1
ATOM 1574 N N . ASP A 1 196 ? -21.485 -3.202 30.166 1.00 92.44 196 ASP A N 1
ATOM 1575 C CA . ASP A 1 196 ? -22.665 -4.033 30.401 1.00 92.44 196 ASP A CA 1
ATOM 1576 C C . ASP A 1 196 ? -22.313 -5.322 31.158 1.00 92.44 196 ASP A C 1
ATOM 1578 O O . ASP A 1 196 ? -23.001 -5.671 32.115 1.00 92.44 196 ASP A O 1
ATOM 1582 N N . ALA A 1 197 ? -21.187 -5.965 30.829 1.00 93.50 197 ALA A N 1
ATOM 1583 C CA . ALA A 1 197 ? -20.673 -7.108 31.586 1.00 93.50 197 ALA A CA 1
ATOM 1584 C C . ALA A 1 197 ? -20.307 -6.738 33.037 1.00 93.50 197 ALA A C 1
ATOM 1586 O O . ALA A 1 197 ? -20.644 -7.472 33.964 1.00 93.50 197 ALA A O 1
ATOM 1587 N N . LEU A 1 198 ? -19.677 -5.576 33.256 1.00 94.56 198 LEU A N 1
ATOM 1588 C CA . LEU A 1 198 ? -19.353 -5.068 34.595 1.00 94.56 198 LEU A CA 1
ATOM 1589 C C . LEU A 1 198 ? -20.613 -4.865 35.452 1.00 94.56 198 LEU A C 1
ATOM 1591 O O . LEU A 1 198 ? -20.636 -5.244 36.623 1.00 94.56 198 LEU A O 1
ATOM 1595 N N . LEU A 1 199 ? -21.661 -4.267 34.883 1.00 94.88 199 LEU A N 1
ATOM 1596 C CA . LEU A 1 199 ? -22.916 -4.023 35.598 1.00 94.88 199 LEU A CA 1
ATOM 1597 C C . LEU A 1 199 ? -23.683 -5.323 35.851 1.00 94.88 199 LEU A C 1
ATOM 1599 O O . LEU A 1 199 ? -24.215 -5.503 36.944 1.00 94.88 199 LEU A O 1
ATOM 1603 N N . ALA A 1 200 ? -23.675 -6.259 34.898 1.00 94.88 200 ALA A N 1
ATOM 1604 C CA . ALA A 1 200 ? -24.241 -7.593 35.089 1.00 94.88 200 ALA A CA 1
ATOM 1605 C C . ALA A 1 200 ? -23.522 -8.365 36.211 1.00 94.88 200 ALA A C 1
ATOM 1607 O O . ALA A 1 200 ? -24.182 -8.952 37.069 1.00 94.88 200 ALA A O 1
ATOM 1608 N N . ALA A 1 201 ? -22.187 -8.300 36.266 1.00 95.38 201 ALA A N 1
ATOM 1609 C CA . ALA A 1 201 ? -21.386 -8.871 37.351 1.00 95.38 201 ALA A CA 1
ATOM 1610 C C . ALA A 1 201 ? -21.745 -8.256 38.714 1.00 95.38 201 ALA A C 1
ATOM 1612 O O . ALA A 1 201 ? -21.840 -8.965 39.716 1.00 95.38 201 ALA A O 1
ATOM 1613 N N . TRP A 1 202 ? -22.004 -6.944 38.758 1.00 95.44 202 TRP A N 1
ATOM 1614 C CA . TRP A 1 202 ? -22.444 -6.267 39.977 1.00 95.44 202 TRP A CA 1
ATOM 1615 C C . TRP A 1 202 ? -23.847 -6.684 40.419 1.00 95.44 202 TRP A C 1
ATOM 1617 O O . TRP A 1 202 ? -24.051 -6.964 41.602 1.00 95.44 202 TRP A O 1
ATOM 1627 N N . ALA A 1 203 ? -24.792 -6.776 39.482 1.00 94.44 203 ALA A N 1
ATOM 1628 C CA . ALA A 1 203 ? -26.159 -7.214 39.747 1.00 94.44 203 ALA A CA 1
ATOM 1629 C C . ALA A 1 203 ? -26.216 -8.668 40.244 1.00 94.44 203 ALA A C 1
ATOM 1631 O O . ALA A 1 203 ? -26.913 -8.959 41.213 1.00 94.44 203 ALA A O 1
ATOM 1632 N N . ALA A 1 204 ? -25.442 -9.564 39.622 1.00 93.88 204 ALA A N 1
ATOM 1633 C CA . ALA A 1 204 ? -25.339 -10.970 40.013 1.00 93.88 204 ALA A CA 1
ATOM 1634 C C . ALA A 1 204 ? -24.441 -11.202 41.242 1.00 93.88 204 ALA A C 1
ATOM 1636 O O . ALA A 1 204 ? -24.450 -12.295 41.803 1.00 93.88 204 ALA A O 1
ATOM 1637 N N . ARG A 1 205 ? -23.658 -10.190 41.650 1.00 93.50 205 ARG A N 1
ATOM 1638 C CA . ARG A 1 205 ? -22.570 -10.309 42.638 1.00 93.50 205 ARG A CA 1
ATOM 1639 C C . ARG A 1 205 ? -21.582 -11.432 42.311 1.00 93.50 205 ARG A C 1
ATOM 1641 O O . ARG A 1 205 ? -21.016 -12.057 43.204 1.00 93.50 205 ARG A O 1
ATOM 1648 N N . ASP A 1 206 ? -21.334 -11.637 41.022 1.00 93.00 206 ASP A N 1
ATOM 1649 C CA . ASP A 1 206 ? -20.445 -12.678 40.521 1.00 93.00 206 ASP A CA 1
ATOM 1650 C C . ASP A 1 206 ? -19.180 -12.063 39.914 1.00 93.00 206 ASP A C 1
ATOM 1652 O O . ASP A 1 206 ? -19.207 -11.413 38.868 1.00 93.00 206 ASP A O 1
ATOM 1656 N N . ALA A 1 207 ? -18.045 -12.295 40.573 1.00 92.06 207 ALA A N 1
ATOM 1657 C CA . ALA A 1 207 ? -16.744 -11.842 40.098 1.00 92.06 207 ALA A CA 1
ATOM 1658 C C . ALA A 1 207 ? -16.279 -12.572 38.824 1.00 92.06 207 ALA A C 1
ATOM 1660 O O . ALA A 1 207 ? -15.428 -12.041 38.112 1.00 92.06 207 ALA A O 1
ATOM 1661 N N . ALA A 1 208 ? -16.822 -13.756 38.515 1.00 90.94 208 ALA A N 1
ATOM 1662 C CA . ALA A 1 208 ? -16.479 -14.506 37.307 1.00 90.94 208 ALA A CA 1
ATOM 1663 C C . ALA A 1 208 ? -17.020 -13.849 36.025 1.00 90.94 208 ALA A C 1
ATOM 1665 O O . ALA A 1 208 ? -16.469 -14.071 34.949 1.00 90.94 208 ALA A O 1
ATOM 1666 N N . LEU A 1 209 ? -18.057 -13.011 36.136 1.00 91.50 209 LEU A N 1
ATOM 1667 C CA . LEU A 1 209 ? -18.647 -12.273 35.013 1.00 91.50 209 LEU A CA 1
ATOM 1668 C C . LEU A 1 209 ? -17.910 -10.962 34.687 1.00 91.50 209 LEU A C 1
ATOM 1670 O O . LEU A 1 209 ? -18.283 -10.267 33.740 1.00 91.50 209 LEU A O 1
ATOM 1674 N N . LEU A 1 210 ? -16.878 -10.596 35.457 1.00 92.06 210 LEU A N 1
ATOM 1675 C CA . LEU A 1 210 ? -16.139 -9.360 35.222 1.00 92.06 210 LEU A CA 1
ATOM 1676 C C . LEU A 1 210 ? -15.366 -9.400 33.891 1.00 92.06 210 LEU A C 1
ATOM 1678 O O . LEU A 1 210 ? -14.677 -10.381 33.599 1.00 92.06 210 LEU A O 1
ATOM 1682 N N . PRO A 1 211 ? -15.399 -8.309 33.104 1.00 90.56 211 PRO A N 1
ATOM 1683 C CA . PRO A 1 211 ? -14.627 -8.219 31.874 1.00 90.56 211 PRO A CA 1
ATOM 1684 C C . PRO A 1 211 ? -13.115 -8.224 32.179 1.00 90.56 211 PRO A C 1
ATOM 1686 O O . PRO A 1 211 ? -12.658 -7.495 33.068 1.00 90.56 211 PRO A O 1
ATOM 1689 N N . PRO A 1 212 ? -12.298 -8.993 31.438 1.00 87.19 212 PRO A N 1
ATOM 1690 C CA . PRO A 1 212 ? -10.850 -8.979 31.608 1.00 87.19 212 PRO A CA 1
ATOM 1691 C C . PRO A 1 212 ? -10.258 -7.622 31.196 1.00 87.19 212 PRO A C 1
ATOM 1693 O O . PRO A 1 212 ? -10.798 -6.919 30.341 1.00 87.19 212 PRO A O 1
ATOM 1696 N N . ALA A 1 213 ? -9.101 -7.275 31.764 1.00 85.25 213 ALA A N 1
ATOM 1697 C CA . ALA A 1 213 ? -8.407 -5.997 31.549 1.00 85.25 213 ALA A CA 1
ATOM 1698 C C . ALA A 1 213 ? -8.226 -5.597 30.068 1.00 85.25 213 ALA A C 1
ATOM 1700 O O . ALA A 1 213 ? -8.292 -4.412 29.744 1.00 85.25 213 ALA A O 1
ATOM 1701 N N . ASP A 1 214 ? -8.049 -6.578 29.182 1.00 83.50 214 ASP A N 1
ATOM 1702 C CA . ASP A 1 214 ? -7.744 -6.374 27.761 1.00 83.50 214 ASP A CA 1
ATOM 1703 C C . ASP A 1 214 ? -8.997 -6.145 26.888 1.00 83.50 214 ASP A C 1
ATOM 1705 O O . ASP A 1 214 ? -8.879 -5.811 25.713 1.00 83.50 214 ASP A O 1
ATOM 1709 N N . THR A 1 215 ? -10.209 -6.314 27.437 1.00 82.75 215 THR A N 1
ATOM 1710 C CA . THR A 1 215 ? -11.465 -6.063 26.688 1.00 82.75 215 THR A CA 1
ATOM 1711 C C . THR A 1 215 ? -11.837 -4.586 26.591 1.00 82.75 215 THR A C 1
ATOM 1713 O O . THR A 1 215 ? -12.650 -4.201 25.748 1.00 82.75 215 THR A O 1
ATOM 1716 N N . TRP A 1 216 ? -11.231 -3.749 27.428 1.00 81.50 216 TRP A N 1
ATOM 1717 C CA . TRP A 1 216 ? -11.410 -2.304 27.417 1.00 81.50 216 TRP A CA 1
ATOM 1718 C C . TRP A 1 216 ? -10.638 -1.670 26.248 1.00 81.50 216 TRP A C 1
ATOM 1720 O O . TRP A 1 216 ? -9.556 -2.131 25.898 1.00 81.50 216 TRP A O 1
ATOM 1730 N N . SER A 1 217 ? -11.161 -0.590 25.645 1.00 72.50 217 SER A N 1
ATOM 1731 C CA . SER A 1 217 ? -10.492 0.097 24.515 1.00 72.50 217 SER A CA 1
ATOM 1732 C C . SER A 1 217 ? -9.076 0.563 24.857 1.00 72.50 217 SER A C 1
ATOM 1734 O O . SER A 1 217 ? -8.183 0.508 24.013 1.00 72.50 217 SER A O 1
ATOM 1736 N N . LYS A 1 218 ? -8.876 1.009 26.101 1.00 77.81 218 LYS A N 1
ATOM 1737 C CA . LYS A 1 218 ? -7.569 1.146 26.734 1.00 77.81 218 LYS A CA 1
ATOM 1738 C C . LYS A 1 218 ? -7.475 0.138 27.869 1.00 77.81 218 LYS A C 1
ATOM 1740 O O . LYS A 1 218 ? -8.386 0.112 28.701 1.00 77.81 218 LYS A O 1
ATOM 1745 N N . PRO A 1 219 ? -6.393 -0.650 27.936 1.00 77.25 219 PRO A N 1
ATOM 1746 C CA . PRO A 1 219 ? -6.254 -1.665 28.963 1.00 77.25 219 PRO A CA 1
ATOM 1747 C C . PRO A 1 219 ? -6.253 -1.013 30.346 1.00 77.25 219 PRO A C 1
ATOM 1749 O O . PRO A 1 219 ? -5.454 -0.120 30.637 1.00 77.25 219 PRO A O 1
ATOM 1752 N N . ILE A 1 220 ? -7.173 -1.462 31.196 1.00 84.31 220 ILE A N 1
ATOM 1753 C CA . ILE A 1 220 ? -7.210 -1.092 32.612 1.00 84.31 220 ILE A CA 1
ATOM 1754 C C . ILE A 1 220 ? -6.179 -1.956 33.345 1.00 84.31 220 ILE A C 1
ATOM 1756 O O . ILE A 1 220 ? -5.951 -3.109 32.987 1.00 84.31 220 ILE A O 1
ATOM 1760 N N . ASN A 1 221 ? -5.533 -1.423 34.383 1.00 88.19 221 ASN A N 1
ATOM 1761 C CA . ASN A 1 221 ? -4.579 -2.198 35.175 1.00 88.19 221 ASN A CA 1
ATOM 1762 C C . ASN A 1 221 ? -5.244 -3.474 35.739 1.00 88.19 221 ASN A C 1
ATOM 1764 O O . ASN A 1 221 ? -6.298 -3.404 36.371 1.00 88.19 221 ASN A O 1
ATOM 1768 N N . LYS A 1 222 ? -4.606 -4.641 35.568 1.00 89.62 222 LYS A N 1
ATOM 1769 C CA . LYS A 1 222 ? -5.093 -5.924 36.106 1.00 89.62 222 LYS A CA 1
ATOM 1770 C C . LYS A 1 222 ? -5.347 -5.866 37.616 1.00 89.62 222 LYS A C 1
ATOM 1772 O O . LYS A 1 222 ? -6.301 -6.478 38.084 1.00 89.62 222 LYS A O 1
ATOM 1777 N N . ALA A 1 223 ? -4.553 -5.096 38.364 1.00 91.12 223 ALA A N 1
ATOM 1778 C CA . ALA A 1 223 ? -4.748 -4.898 39.801 1.00 91.12 223 ALA A CA 1
ATOM 1779 C C . ALA A 1 223 ? -6.097 -4.234 40.130 1.00 91.12 223 ALA A C 1
ATOM 1781 O O . ALA A 1 223 ? -6.751 -4.630 41.088 1.00 91.12 223 ALA A O 1
ATOM 1782 N N . VAL A 1 224 ? -6.547 -3.281 39.309 1.00 90.94 224 VAL A N 1
ATOM 1783 C CA . VAL A 1 224 ? -7.846 -2.607 39.473 1.00 90.94 224 VAL A CA 1
ATOM 1784 C C . VAL A 1 224 ? -8.993 -3.592 39.253 1.00 90.94 224 VAL A C 1
ATOM 1786 O O . VAL A 1 224 ? -9.916 -3.658 40.057 1.00 90.94 224 VAL A O 1
ATOM 1789 N N . VAL A 1 225 ? -8.908 -4.428 38.213 1.00 91.62 225 VAL A N 1
ATOM 1790 C CA . VAL A 1 225 ? -9.927 -5.462 37.958 1.00 91.62 225 VAL A CA 1
ATOM 1791 C C . VAL A 1 225 ? -9.994 -6.467 39.119 1.00 91.62 225 VAL A C 1
ATOM 1793 O O . VAL A 1 225 ? -11.080 -6.868 39.528 1.00 91.62 225 VAL A O 1
ATOM 1796 N N . GLN A 1 226 ? -8.850 -6.822 39.716 1.00 92.31 226 GLN A N 1
ATOM 1797 C CA . GLN A 1 226 ? -8.808 -7.674 40.913 1.00 92.31 226 GLN A CA 1
ATOM 1798 C C . GLN A 1 226 ? -9.402 -6.994 42.157 1.00 92.31 226 GLN A C 1
ATOM 1800 O O . GLN A 1 226 ? -10.067 -7.648 42.964 1.00 92.31 226 GLN A O 1
ATOM 1805 N N . GLN A 1 227 ? -9.217 -5.680 42.314 1.00 93.19 227 GLN A N 1
ATOM 1806 C CA . GLN A 1 227 ? -9.870 -4.914 43.381 1.00 93.19 227 GLN A CA 1
ATOM 1807 C C . GLN A 1 227 ? -11.394 -4.917 43.217 1.00 93.19 227 GLN A C 1
ATOM 1809 O O . GLN A 1 227 ? -12.107 -5.133 44.197 1.00 93.19 227 GLN A O 1
ATOM 1814 N N . TRP A 1 228 ? -11.895 -4.760 41.989 1.00 94.56 228 TRP A N 1
ATOM 1815 C CA . TRP A 1 228 ? -13.326 -4.870 41.686 1.00 94.56 228 TRP A CA 1
ATOM 1816 C C . TRP A 1 228 ? -13.871 -6.266 42.002 1.00 94.56 228 TRP A C 1
ATOM 1818 O O . TRP A 1 228 ? -14.890 -6.380 42.680 1.00 94.56 228 TRP A O 1
ATOM 1828 N N . ALA A 1 229 ? -13.158 -7.324 41.604 1.00 94.56 229 ALA A N 1
ATOM 1829 C CA . ALA A 1 229 ? -13.518 -8.705 41.933 1.00 94.56 229 ALA A CA 1
ATOM 1830 C C . ALA A 1 229 ? -13.606 -8.929 43.452 1.00 94.56 229 ALA A C 1
ATOM 1832 O O . ALA A 1 229 ? -14.583 -9.486 43.952 1.00 94.56 229 ALA A O 1
ATOM 1833 N N . THR A 1 230 ? -12.620 -8.421 44.194 1.00 94.31 230 THR A N 1
ATOM 1834 C CA . THR A 1 230 ? -12.581 -8.515 45.661 1.00 94.31 230 THR A CA 1
ATOM 1835 C C . THR A 1 230 ? -13.742 -7.756 46.311 1.00 94.31 230 THR A C 1
ATOM 1837 O O . THR A 1 230 ? -14.296 -8.215 47.309 1.00 94.31 230 THR A O 1
ATOM 1840 N N . ALA A 1 231 ? -14.130 -6.599 45.765 1.00 93.69 231 ALA A N 1
ATOM 1841 C CA . ALA A 1 231 ? -15.262 -5.821 46.266 1.00 93.69 231 ALA A CA 1
ATOM 1842 C C . ALA A 1 231 ? -16.607 -6.532 46.048 1.00 93.69 231 ALA A C 1
ATOM 1844 O O . ALA A 1 231 ? -17.461 -6.490 46.934 1.00 93.69 231 ALA A O 1
ATOM 1845 N N . LEU A 1 232 ? -16.781 -7.224 44.916 1.00 93.88 232 LEU A N 1
ATOM 1846 C CA . LEU A 1 232 ? -18.009 -7.966 44.609 1.00 93.88 232 LEU A CA 1
ATOM 1847 C C . LEU A 1 232 ? -18.231 -9.172 45.528 1.00 93.88 232 LEU A C 1
ATOM 1849 O O . LEU A 1 232 ? -19.372 -9.423 45.909 1.00 93.88 232 LEU A O 1
ATOM 1853 N N . GLN A 1 233 ? -17.157 -9.869 45.912 1.00 92.38 233 GLN A N 1
ATOM 1854 C CA . GLN A 1 233 ? -17.206 -11.058 46.777 1.00 92.38 233 GLN A CA 1
ATOM 1855 C C . GLN A 1 233 ? -17.543 -10.749 48.243 1.00 92.38 233 GLN A C 1
ATOM 1857 O O . GLN A 1 233 ? -17.882 -11.651 49.008 1.00 92.38 233 GLN A O 1
ATOM 1862 N N . ARG A 1 234 ? -17.426 -9.486 48.666 1.00 90.31 234 ARG A N 1
ATOM 1863 C CA . ARG A 1 234 ? -17.759 -9.062 50.030 1.00 90.31 234 ARG A CA 1
ATOM 1864 C C . ARG A 1 234 ? -19.264 -8.802 50.166 1.00 90.31 234 ARG A C 1
ATOM 1866 O O . ARG A 1 234 ? -19.896 -8.369 49.199 1.00 90.31 234 ARG A O 1
ATOM 1873 N N . PRO A 1 235 ? -19.843 -9.007 51.365 1.00 87.81 235 PRO A N 1
ATOM 1874 C CA . PRO A 1 235 ? -21.233 -8.641 51.613 1.00 87.81 235 PRO A CA 1
ATOM 1875 C C . PRO A 1 235 ? -21.454 -7.142 51.338 1.00 87.81 235 PRO A C 1
ATOM 1877 O O . PRO A 1 235 ? -20.549 -6.340 51.596 1.00 87.81 235 PRO A O 1
ATOM 1880 N N . PRO A 1 236 ? -22.632 -6.755 50.810 1.00 89.75 236 PRO A N 1
ATOM 1881 C CA . PRO A 1 236 ? -22.907 -5.381 50.415 1.00 89.75 236 PRO A CA 1
ATOM 1882 C C . PRO A 1 236 ? -22.778 -4.429 51.605 1.00 89.75 236 PRO A C 1
ATOM 1884 O O . PRO A 1 236 ? -23.477 -4.582 52.605 1.00 89.75 236 PRO A O 1
ATOM 1887 N N . ALA A 1 237 ? -21.902 -3.432 51.482 1.00 88.12 237 ALA A N 1
ATOM 1888 C CA . ALA A 1 237 ? -21.678 -2.425 52.512 1.00 88.12 237 ALA A CA 1
ATOM 1889 C C . ALA A 1 237 ? -21.384 -1.053 51.890 1.00 88.12 237 ALA A C 1
ATOM 1891 O O . ALA A 1 237 ? -20.711 -0.957 50.864 1.00 88.12 237 ALA A O 1
ATOM 1892 N N . GLY A 1 238 ? -21.858 0.007 52.548 1.00 87.00 238 GLY A N 1
ATOM 1893 C CA . GLY A 1 238 ? -21.665 1.392 52.114 1.00 87.00 238 GLY A CA 1
ATOM 1894 C C . GLY A 1 238 ? -22.751 1.912 51.170 1.00 87.00 238 GLY A C 1
ATOM 1895 O O . GLY A 1 238 ? -23.760 1.251 50.927 1.00 87.00 238 GLY A O 1
ATOM 1896 N N . ASP A 1 239 ? -22.530 3.124 50.659 1.00 87.38 239 ASP A N 1
ATOM 1897 C CA . ASP A 1 239 ? -23.457 3.838 49.780 1.00 87.38 239 ASP A CA 1
ATOM 1898 C C . ASP A 1 239 ? -22.871 4.015 48.368 1.00 87.38 239 ASP A C 1
ATOM 1900 O O . ASP A 1 239 ? -21.870 4.710 48.151 1.00 87.38 239 ASP A O 1
ATOM 1904 N N . ALA A 1 240 ? -23.526 3.385 47.391 1.00 90.12 240 ALA A N 1
ATOM 1905 C CA . ALA A 1 240 ? -23.157 3.489 45.986 1.00 90.12 240 ALA A CA 1
ATOM 1906 C C . ALA A 1 240 ? -23.420 4.900 45.431 1.00 90.12 240 ALA A C 1
ATOM 1908 O O . ALA A 1 240 ? -22.673 5.363 44.566 1.00 90.12 240 ALA A O 1
ATOM 1909 N N . ALA A 1 241 ? -24.450 5.600 45.925 1.00 88.38 241 ALA A N 1
ATOM 1910 C CA . ALA A 1 241 ? -24.866 6.899 45.402 1.00 88.38 241 ALA A CA 1
ATOM 1911 C C . ALA A 1 241 ? -23.794 7.974 45.632 1.00 88.38 241 ALA A C 1
ATOM 1913 O O . ALA A 1 241 ? -23.466 8.708 44.696 1.00 88.38 241 ALA A O 1
ATOM 1914 N N . ALA A 1 242 ? -23.173 8.008 46.816 1.00 90.44 242 ALA A N 1
ATOM 1915 C CA . ALA A 1 242 ? -22.049 8.899 47.114 1.00 90.44 242 ALA A CA 1
ATOM 1916 C C . ALA A 1 242 ? -20.831 8.665 46.197 1.00 90.44 242 ALA A C 1
ATOM 1918 O O . ALA A 1 242 ? -20.200 9.618 45.731 1.00 90.44 242 ALA A O 1
ATOM 1919 N N . SER A 1 243 ? -20.510 7.402 45.898 1.00 92.38 243 SER A N 1
ATOM 1920 C CA . SER A 1 243 ? -19.388 7.046 45.013 1.00 92.38 243 SER A CA 1
ATOM 1921 C C . SER A 1 243 ? -19.674 7.437 43.561 1.00 92.38 243 SER A C 1
ATOM 1923 O O . SER A 1 243 ? -18.830 8.024 42.884 1.00 92.38 243 SER A O 1
ATOM 1925 N N . VAL A 1 244 ? -20.905 7.203 43.095 1.00 93.75 244 VAL A N 1
ATOM 1926 C CA . VAL A 1 244 ? -21.346 7.624 41.759 1.00 93.75 244 VAL A CA 1
ATOM 1927 C C . VAL A 1 244 ? -21.400 9.146 41.633 1.00 93.75 244 VAL A C 1
ATOM 1929 O O . VAL A 1 244 ? -21.015 9.665 40.591 1.00 93.75 244 VAL A O 1
ATOM 1932 N N . LEU A 1 245 ? -21.767 9.886 42.682 1.00 93.69 245 LEU A N 1
ATOM 1933 C CA . LEU A 1 245 ? -21.744 11.353 42.677 1.00 93.69 245 LEU A CA 1
ATOM 1934 C C . LEU A 1 245 ? -20.329 11.913 42.443 1.00 93.69 245 LEU A C 1
ATOM 1936 O O . LEU A 1 245 ? -20.152 12.861 41.675 1.00 93.69 245 LEU A O 1
ATOM 1940 N N . ARG A 1 246 ? -19.304 11.301 43.051 1.00 93.12 246 ARG A N 1
ATOM 1941 C CA . ARG A 1 246 ? -17.892 11.649 42.804 1.00 93.12 246 ARG A CA 1
ATOM 1942 C C . ARG A 1 246 ? -17.498 11.385 41.352 1.00 93.12 246 ARG A C 1
ATOM 1944 O O . ARG A 1 246 ? -16.899 12.253 40.716 1.00 93.12 246 ARG A O 1
ATOM 1951 N N . LEU A 1 247 ? -17.916 10.243 40.802 1.00 94.19 247 LEU A N 1
ATOM 1952 C CA . LEU A 1 247 ? -17.706 9.895 39.392 1.00 94.19 247 LEU A CA 1
ATOM 1953 C C . LEU A 1 247 ? -18.453 10.837 38.433 1.00 94.19 247 LEU A C 1
ATOM 1955 O O . LEU A 1 247 ? -17.942 11.154 37.361 1.00 94.19 247 LEU A O 1
ATOM 1959 N N . GLU A 1 248 ? -19.637 11.331 38.794 1.00 94.50 248 GLU A N 1
ATOM 1960 C CA . GLU A 1 248 ? -20.400 12.309 38.004 1.00 94.50 248 GLU A CA 1
ATOM 1961 C C . GLU A 1 248 ? -19.723 13.686 37.974 1.00 94.50 248 GLU A C 1
ATOM 1963 O O . GLU A 1 248 ? -19.761 14.378 36.951 1.00 94.50 248 GLU A O 1
ATOM 1968 N N . VAL A 1 249 ? -19.087 14.091 39.077 1.00 92.50 249 VAL A N 1
ATOM 1969 C CA . VAL A 1 249 ? -18.269 15.312 39.125 1.00 92.50 249 VAL A CA 1
ATOM 1970 C C . VAL A 1 249 ? -16.981 15.135 38.318 1.00 92.50 249 VAL A C 1
ATOM 1972 O O . VAL A 1 249 ? -16.636 16.039 37.560 1.00 92.50 249 VAL A O 1
ATOM 1975 N N . ALA A 1 250 ? -16.317 13.978 38.419 1.00 91.69 250 ALA A N 1
ATOM 1976 C CA . ALA A 1 250 ? -15.105 13.667 37.655 1.00 91.69 250 ALA A CA 1
ATOM 1977 C C . ALA A 1 250 ? -15.358 13.577 36.138 1.00 91.69 250 ALA A C 1
ATOM 1979 O O . ALA A 1 250 ? -14.550 14.044 35.343 1.00 91.69 250 ALA A O 1
ATOM 1980 N N . SER A 1 251 ? -16.490 12.994 35.732 1.00 90.38 251 SER A N 1
ATOM 1981 C CA . SER A 1 251 ? -16.879 12.810 34.322 1.00 90.38 251 SER A CA 1
ATOM 1982 C C . SER A 1 251 ? -17.648 13.990 33.716 1.00 90.38 251 SER A C 1
ATOM 1984 O O . SER A 1 251 ? -18.031 13.944 32.542 1.00 90.38 251 SER A O 1
ATOM 1986 N N . GLU A 1 252 ? -17.924 15.022 34.519 1.00 90.25 252 GLU A N 1
ATOM 1987 C CA . GLU A 1 252 ? -18.757 16.175 34.149 1.00 90.25 252 GLU A CA 1
ATOM 1988 C C . GLU A 1 252 ? -20.129 15.764 33.588 1.00 90.25 252 GLU A C 1
ATOM 1990 O O . GLU A 1 252 ? -20.670 16.371 32.663 1.00 90.25 252 GLU A O 1
ATOM 1995 N N . THR A 1 253 ? -20.681 14.682 34.134 1.00 91.56 253 THR A N 1
ATOM 1996 C CA . THR A 1 253 ? -21.987 14.141 33.755 1.00 91.56 253 THR A CA 1
ATOM 1997 C C . THR A 1 253 ? -23.064 14.717 34.665 1.00 91.56 253 THR A C 1
ATOM 1999 O O . THR A 1 253 ? -22.845 14.818 35.870 1.00 91.56 253 THR A O 1
ATOM 2002 N N . ASP A 1 254 ? -24.234 15.064 34.126 1.00 89.62 254 ASP A N 1
ATOM 2003 C CA . ASP A 1 254 ? -25.318 15.654 34.920 1.00 89.62 254 ASP A CA 1
ATOM 2004 C C . ASP A 1 254 ? -25.871 14.700 35.986 1.00 89.62 254 ASP A C 1
ATOM 2006 O O . ASP A 1 254 ? -26.287 13.57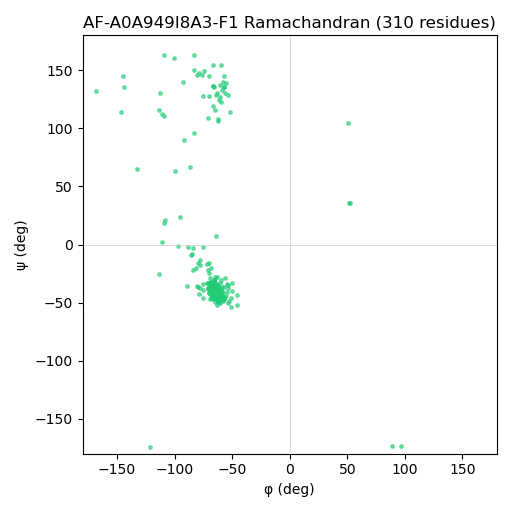8 35.678 1.00 89.62 254 ASP A O 1
ATOM 2010 N N . SER A 1 255 ? -25.936 15.177 37.230 1.00 90.38 255 SER A N 1
ATOM 2011 C CA . SER A 1 255 ? -26.606 14.474 38.328 1.00 90.38 255 SER A CA 1
ATOM 2012 C C . SER A 1 255 ? -28.128 14.656 38.241 1.00 90.38 255 SER A C 1
ATOM 2014 O O . SER A 1 255 ? -28.597 15.724 37.830 1.00 90.38 255 SER A O 1
ATOM 2016 N N . PRO A 1 256 ? -28.929 13.659 38.656 1.00 91.19 256 PRO A N 1
ATOM 2017 C CA . PRO A 1 256 ? -30.379 13.813 38.752 1.00 91.19 256 PRO A CA 1
ATOM 2018 C C . PRO A 1 256 ? -30.754 14.944 39.719 1.00 91.19 256 PRO A C 1
ATOM 2020 O O . PRO A 1 256 ? -29.999 15.260 40.636 1.00 91.19 256 PRO A O 1
ATOM 2023 N N . VAL A 1 257 ? -31.937 15.539 39.533 1.00 90.12 257 VAL A N 1
ATOM 2024 C CA . VAL A 1 257 ? -32.379 16.735 40.279 1.00 90.12 257 VAL A CA 1
ATOM 2025 C C . VAL A 1 257 ? -32.302 16.541 41.797 1.00 90.12 257 VAL A C 1
ATOM 2027 O O . VAL A 1 257 ? -31.830 17.435 42.494 1.00 90.12 257 VAL A O 1
ATOM 2030 N N . ALA A 1 258 ? -32.680 15.362 42.296 1.00 89.69 258 ALA A N 1
ATOM 2031 C CA . ALA A 1 258 ? -32.617 15.029 43.720 1.00 89.69 258 ALA A CA 1
ATOM 2032 C C . ALA A 1 258 ? -31.191 15.113 44.308 1.00 89.69 258 ALA A C 1
ATOM 2034 O O . ALA A 1 258 ? -31.022 15.493 45.461 1.00 89.69 258 ALA A O 1
ATOM 2035 N N . GLU A 1 259 ? -30.162 14.839 43.501 1.00 90.56 259 GLU A N 1
ATOM 2036 C CA . GLU A 1 259 ? -28.751 14.805 43.914 1.00 90.56 259 GLU A CA 1
ATOM 2037 C C . GLU A 1 259 ? -28.007 16.119 43.619 1.00 90.56 259 GLU A C 1
ATOM 2039 O O . GLU A 1 259 ? -26.825 16.264 43.929 1.00 90.56 259 GLU A O 1
ATOM 2044 N N . GLN A 1 260 ? -28.675 17.116 43.026 1.00 91.44 260 GLN A N 1
ATOM 2045 C CA . GLN A 1 260 ? -28.047 18.395 42.665 1.00 91.44 260 GLN A CA 1
ATOM 2046 C C . GLN A 1 260 ? -27.525 19.158 43.890 1.00 91.44 260 GLN A C 1
ATOM 2048 O O . GLN A 1 260 ? -26.468 19.789 43.821 1.00 91.44 260 GLN A O 1
ATOM 2053 N N . ALA A 1 261 ? -28.233 19.086 45.021 1.00 92.94 261 ALA A N 1
ATOM 2054 C CA . ALA A 1 261 ? -27.778 19.690 46.273 1.00 92.94 261 ALA A CA 1
ATOM 2055 C C . ALA A 1 261 ? -26.493 19.017 46.786 1.00 92.94 261 ALA A C 1
ATOM 2057 O O . ALA A 1 261 ? -25.517 19.706 47.090 1.00 92.94 261 ALA A O 1
ATOM 2058 N N . ALA A 1 262 ? -26.459 17.680 46.789 1.00 91.50 262 ALA A N 1
ATOM 2059 C CA . ALA A 1 262 ? -25.286 16.900 47.175 1.00 91.50 262 ALA A CA 1
ATOM 2060 C C . ALA A 1 262 ? -24.093 17.169 46.241 1.00 91.50 262 ALA A C 1
ATOM 2062 O O . ALA A 1 262 ? -22.966 17.350 46.706 1.00 91.50 262 ALA A O 1
ATOM 2063 N N . ARG A 1 263 ? -24.335 17.296 44.926 1.00 93.00 263 ARG A N 1
ATOM 2064 C CA . ARG A 1 263 ? -23.302 17.649 43.939 1.00 93.00 263 ARG A CA 1
ATOM 2065 C C . ARG A 1 263 ? -22.652 18.996 44.247 1.00 93.00 263 ARG A C 1
ATOM 2067 O O . ARG A 1 263 ? -21.427 19.097 44.238 1.00 93.00 263 ARG A O 1
ATOM 2074 N N . ARG A 1 264 ? -23.459 20.028 44.518 1.00 94.19 264 ARG A N 1
ATOM 2075 C CA . ARG A 1 264 ? -22.962 21.376 44.846 1.00 94.19 264 ARG A CA 1
ATOM 2076 C C . ARG A 1 264 ? -22.146 21.364 46.137 1.00 94.19 264 ARG A C 1
ATOM 2078 O O . ARG A 1 264 ? -21.067 21.947 46.169 1.00 94.19 264 ARG A O 1
ATOM 2085 N N . ALA A 1 265 ? -22.617 20.656 47.164 1.00 92.81 265 ALA A N 1
ATOM 2086 C CA . ALA A 1 265 ? -21.882 20.493 48.418 1.00 92.81 265 ALA A CA 1
ATOM 2087 C C . ALA A 1 265 ? -20.515 19.818 48.199 1.00 92.81 265 ALA A C 1
ATOM 2089 O O . ALA A 1 265 ? -19.495 20.312 48.682 1.00 92.81 265 ALA A O 1
ATOM 2090 N N . LEU A 1 266 ? -20.470 18.747 47.398 1.00 90.81 266 LEU A N 1
ATOM 2091 C CA . LEU A 1 266 ? -19.222 18.077 47.029 1.00 90.81 266 LEU A CA 1
ATOM 2092 C C . LEU A 1 266 ? -18.280 19.021 46.270 1.00 90.81 266 LEU A C 1
ATOM 2094 O O . LEU A 1 266 ? -17.106 19.118 46.617 1.00 90.81 266 LEU A O 1
ATOM 2098 N N . GLN A 1 267 ? -18.777 19.763 45.278 1.00 90.50 267 GLN A N 1
ATOM 2099 C CA . GLN A 1 267 ? -17.966 20.729 44.530 1.00 90.50 267 GLN A CA 1
ATOM 2100 C C . GLN A 1 267 ? -17.350 21.805 45.435 1.00 90.50 267 GLN A C 1
ATOM 2102 O O . GLN A 1 267 ? -16.177 22.127 45.264 1.00 90.50 267 GLN A O 1
ATOM 2107 N N . LEU A 1 268 ? -18.093 22.305 46.426 1.00 91.12 268 LEU A N 1
ATOM 2108 C CA . LEU A 1 268 ? -17.568 23.247 47.419 1.00 91.12 268 LEU A CA 1
ATOM 2109 C C . LEU A 1 268 ? -16.467 22.618 48.284 1.00 91.12 268 LEU A C 1
ATOM 2111 O O . LEU A 1 268 ? -15.429 23.242 48.491 1.00 91.12 268 LEU A O 1
ATOM 2115 N N . SER A 1 269 ? -16.643 21.369 48.733 1.00 88.56 269 SER A N 1
ATOM 2116 C CA . SER A 1 269 ? -15.596 20.662 49.491 1.00 88.56 269 SER A CA 1
ATOM 2117 C C . SER A 1 269 ? -14.321 20.432 48.670 1.00 88.56 269 SER A C 1
ATOM 2119 O O . SER A 1 269 ? -13.212 20.512 49.194 1.00 88.56 269 SER A O 1
ATOM 2121 N N . LEU A 1 270 ? -14.460 20.216 47.359 1.00 88.19 270 LEU A N 1
ATOM 2122 C CA . LEU A 1 270 ? -13.324 20.023 46.460 1.00 88.19 270 LEU A CA 1
ATOM 2123 C C . LEU A 1 270 ? -12.539 21.316 46.228 1.00 88.19 270 LEU A C 1
ATOM 2125 O O . LEU A 1 270 ? -11.324 21.244 46.105 1.00 88.19 270 LEU A O 1
ATOM 2129 N N . LEU A 1 271 ? -13.199 22.481 46.228 1.00 86.00 271 LEU A N 1
ATOM 2130 C CA . LEU A 1 271 ? -12.520 23.784 46.176 1.00 86.00 271 LEU A CA 1
ATOM 2131 C C . LEU A 1 271 ? -11.641 24.039 47.410 1.00 86.00 271 LEU A C 1
ATOM 2133 O O . LEU A 1 271 ? -10.657 24.764 47.315 1.00 86.00 271 LEU A O 1
ATOM 2137 N N . ALA A 1 272 ? -11.985 23.442 48.554 1.00 81.06 272 ALA A N 1
ATOM 2138 C CA . ALA A 1 272 ? -11.211 23.543 49.790 1.00 81.06 272 ALA A C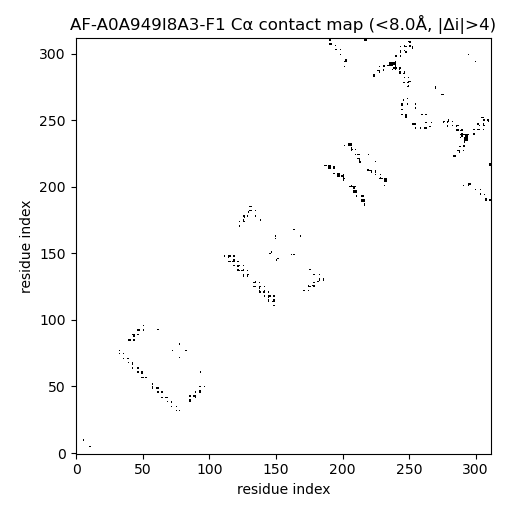A 1
ATOM 2139 C C . ALA A 1 272 ? -10.065 22.512 49.891 1.00 81.06 272 ALA A C 1
ATOM 2141 O O . ALA A 1 272 ? -9.251 22.593 50.808 1.00 81.06 272 ALA A O 1
ATOM 2142 N N . SER A 1 273 ? -9.995 21.539 48.978 1.00 79.69 273 SER A N 1
ATOM 2143 C CA . SER A 1 273 ? -9.001 20.453 48.972 1.00 79.69 273 SER A CA 1
ATOM 2144 C C . SER A 1 273 ? -8.176 20.461 47.675 1.00 79.69 273 SER A C 1
ATOM 2146 O O . SER A 1 273 ? -8.309 21.368 46.858 1.00 79.69 273 SER A O 1
ATOM 2148 N N . ARG A 1 274 ? -7.305 19.462 47.461 1.00 67.44 274 ARG A N 1
ATOM 2149 C CA . ARG A 1 274 ? -6.410 19.336 46.287 1.00 67.44 274 ARG A CA 1
ATOM 2150 C C . ARG A 1 274 ? -7.127 19.155 44.927 1.00 67.44 274 ARG A C 1
ATOM 2152 O O . ARG A 1 274 ? -6.461 19.001 43.907 1.00 67.44 274 ARG A O 1
ATOM 2159 N N . GLY A 1 275 ? -8.455 19.278 44.878 1.00 76.00 275 GLY A N 1
ATOM 2160 C CA . GLY A 1 275 ? -9.205 19.609 43.665 1.00 76.00 275 GLY A CA 1
ATOM 2161 C C . GLY A 1 275 ? -9.806 18.429 42.894 1.00 76.00 275 GLY A C 1
ATOM 2162 O O . GLY A 1 275 ? -9.810 17.280 43.329 1.00 76.00 275 GLY A O 1
ATOM 2163 N N . ARG A 1 276 ? -10.373 18.740 41.719 1.00 74.75 276 ARG A N 1
ATOM 2164 C CA . ARG A 1 276 ? -11.094 17.797 40.838 1.00 74.75 276 ARG A CA 1
ATOM 2165 C C . ARG A 1 276 ? -10.157 16.773 40.172 1.00 74.75 276 ARG A C 1
ATOM 2167 O O . ARG A 1 276 ? -10.596 15.672 39.848 1.00 74.75 276 ARG A O 1
ATOM 2174 N N . ASP A 1 277 ? -8.876 17.106 40.034 1.00 80.44 277 ASP A N 1
ATOM 2175 C CA . ASP A 1 277 ? -7.858 16.245 39.422 1.00 80.44 277 ASP A CA 1
ATOM 2176 C C . ASP A 1 277 ? -7.617 14.963 40.230 1.00 80.44 277 ASP A C 1
ATOM 2178 O O . ASP A 1 277 ? -7.412 13.895 39.652 1.00 80.44 277 ASP A O 1
ATOM 2182 N N . GLU A 1 278 ? -7.743 15.020 41.561 1.00 81.62 278 GLU A N 1
ATOM 2183 C CA . GLU A 1 278 ? -7.665 13.825 42.408 1.00 81.62 278 GLU A CA 1
ATOM 2184 C C . GLU A 1 278 ? -8.828 12.862 42.146 1.00 81.62 278 GLU A C 1
ATOM 2186 O O . GLU A 1 278 ? -8.629 11.647 42.163 1.00 81.62 278 GLU A O 1
ATOM 2191 N N . LEU A 1 279 ? -10.028 13.372 41.847 1.00 83.50 279 LEU A N 1
ATOM 2192 C CA . LEU A 1 279 ? -11.172 12.523 41.501 1.00 83.50 279 LEU A CA 1
ATOM 2193 C C . LEU A 1 279 ? -10.992 11.845 40.143 1.00 83.50 279 LEU A C 1
ATOM 2195 O O . LEU A 1 279 ? -11.389 10.696 39.971 1.00 83.50 279 LEU A O 1
ATOM 2199 N N . ILE A 1 280 ? -10.377 12.541 39.185 1.00 83.69 280 ILE A N 1
ATOM 2200 C CA . ILE A 1 280 ? -10.055 11.964 37.879 1.00 83.69 280 ILE A CA 1
ATOM 2201 C C . ILE A 1 280 ? -8.955 10.908 38.028 1.00 83.69 280 ILE A C 1
ATOM 2203 O O . ILE A 1 280 ? -9.036 9.869 37.388 1.00 83.69 280 ILE A O 1
ATOM 2207 N N . ALA A 1 281 ? -7.957 11.117 38.888 1.00 85.94 281 ALA A N 1
ATOM 2208 C CA . ALA A 1 281 ? -6.889 10.140 39.103 1.00 85.94 281 ALA A CA 1
ATOM 2209 C C . ALA A 1 281 ? -7.372 8.854 39.807 1.00 85.94 281 ALA A C 1
ATOM 2211 O O . ALA A 1 281 ? -6.903 7.766 39.479 1.00 85.94 281 ALA A O 1
ATOM 2212 N N . HIS A 1 282 ? -8.332 8.966 40.731 1.00 86.75 282 HIS A N 1
ATOM 2213 C CA . HIS A 1 282 ? -8.796 7.857 41.580 1.00 86.75 282 HIS A CA 1
ATOM 2214 C C . HIS A 1 282 ? -10.194 7.340 41.211 1.00 86.75 282 HIS A C 1
ATOM 2216 O O . HIS A 1 282 ? -10.850 6.673 42.015 1.00 86.75 282 HIS A O 1
ATOM 2222 N N . TRP A 1 283 ? -10.656 7.600 39.983 1.00 90.81 283 TRP A N 1
ATOM 2223 C CA . TRP A 1 283 ? -11.932 7.065 39.504 1.00 90.81 283 TRP A CA 1
ATOM 2224 C C . TRP A 1 283 ? -12.054 5.532 39.643 1.00 90.81 283 TRP A C 1
ATOM 2226 O O . TRP A 1 283 ? -13.152 5.078 39.973 1.00 90.81 283 TRP A O 1
ATOM 2236 N N . PRO A 1 284 ? -10.992 4.705 39.476 1.00 91.69 284 PRO A N 1
ATOM 2237 C CA . PRO A 1 284 ? -11.133 3.260 39.635 1.00 91.69 284 PRO A CA 1
ATOM 2238 C C . PRO A 1 284 ? -11.470 2.848 41.071 1.00 91.69 284 PRO A C 1
ATOM 2240 O O . PRO A 1 284 ? -12.224 1.895 41.266 1.00 91.69 284 PRO A O 1
ATOM 2243 N N . ASP A 1 285 ? -10.979 3.593 42.066 1.00 91.38 285 ASP A N 1
ATOM 2244 C CA . ASP A 1 285 ? -11.286 3.364 43.480 1.00 91.38 285 ASP A CA 1
ATOM 2245 C C . ASP A 1 285 ? -12.735 3.739 43.805 1.00 91.38 285 ASP A C 1
ATOM 2247 O O . ASP A 1 285 ? -13.396 3.062 44.592 1.00 91.38 285 ASP A O 1
ATOM 2251 N N . ASP A 1 286 ? -13.249 4.807 43.187 1.00 92.81 286 ASP A N 1
ATOM 2252 C CA . ASP A 1 286 ? -14.657 5.193 43.304 1.00 92.81 286 ASP A CA 1
ATOM 2253 C C . ASP A 1 286 ? -15.590 4.145 42.673 1.00 92.81 286 ASP A C 1
ATOM 2255 O O . ASP A 1 286 ? -16.656 3.863 43.222 1.00 92.81 286 ASP A O 1
ATOM 2259 N N . VAL A 1 287 ? -15.168 3.487 41.588 1.00 94.12 287 VAL A N 1
ATOM 2260 C CA . VAL A 1 287 ? -15.880 2.319 41.044 1.00 94.12 287 VAL A CA 1
ATOM 2261 C C . VAL A 1 287 ? -15.834 1.146 42.017 1.00 94.12 287 VAL A C 1
ATOM 2263 O O . VAL A 1 287 ? -16.875 0.555 42.286 1.00 94.12 287 VAL A O 1
ATOM 2266 N N . THR A 1 288 ? -14.677 0.843 42.614 1.00 94.69 288 THR A N 1
ATOM 2267 C CA . THR A 1 288 ? -14.556 -0.209 43.640 1.00 94.69 288 THR A CA 1
ATOM 2268 C C . THR A 1 288 ? -15.522 0.029 44.803 1.00 94.69 288 THR A C 1
ATOM 2270 O O . THR A 1 288 ? -16.207 -0.897 45.241 1.00 94.69 288 THR A O 1
ATOM 2273 N N . ARG A 1 289 ? -15.621 1.278 45.284 1.00 93.75 289 ARG A N 1
ATOM 2274 C CA . ARG A 1 289 ? -16.566 1.670 46.341 1.00 93.75 289 ARG A CA 1
ATOM 2275 C C . ARG A 1 289 ? -18.024 1.509 45.905 1.00 93.75 289 ARG A C 1
ATOM 2277 O O . ARG A 1 289 ? -18.827 1.010 46.689 1.00 93.75 289 ARG A O 1
ATOM 2284 N N . ALA A 1 290 ? -18.360 1.876 44.667 1.00 94.06 290 ALA A N 1
ATOM 2285 C CA . ALA A 1 290 ? -19.706 1.687 44.128 1.00 94.06 290 ALA A CA 1
ATOM 2286 C C . ALA A 1 290 ? -20.082 0.196 44.030 1.00 94.06 290 ALA A C 1
ATOM 2288 O O . ALA A 1 290 ? -21.157 -0.190 44.480 1.00 94.06 290 ALA A O 1
ATOM 2289 N N . LEU A 1 291 ? -19.175 -0.648 43.521 1.00 94.62 291 LEU A N 1
ATOM 2290 C CA . LEU A 1 291 ? -19.380 -2.096 43.381 1.00 94.62 291 LEU A CA 1
ATOM 2291 C C . LEU A 1 291 ? -19.510 -2.818 44.734 1.00 94.62 291 LEU A C 1
ATOM 2293 O O . LEU A 1 291 ? -20.217 -3.821 44.834 1.00 94.62 291 LEU A O 1
ATOM 2297 N N . ALA A 1 292 ? -18.860 -2.309 45.786 1.00 93.94 292 ALA A N 1
ATOM 2298 C CA . ALA A 1 292 ? -18.976 -2.857 47.138 1.00 93.94 292 ALA A CA 1
ATOM 2299 C C . ALA A 1 292 ? -20.391 -2.689 47.728 1.00 93.94 292 ALA A C 1
ATOM 2301 O O . ALA A 1 292 ? -20.854 -3.553 48.478 1.00 93.94 292 ALA A O 1
ATOM 2302 N N . ALA A 1 293 ? -21.113 -1.632 47.354 1.00 94.31 293 ALA A N 1
ATOM 2303 C CA . ALA A 1 293 ? -22.458 -1.331 47.842 1.00 94.31 293 ALA A CA 1
ATOM 2304 C C . ALA A 1 293 ? -23.561 -2.094 47.079 1.00 94.31 293 ALA A C 1
ATOM 2306 O O . ALA A 1 293 ? -23.332 -2.671 46.012 1.00 94.31 293 ALA A O 1
ATOM 2307 N N . ALA A 1 294 ? -24.766 -2.173 47.654 1.00 91.81 294 ALA A N 1
ATOM 2308 C CA . ALA A 1 294 ? -25.880 -2.929 47.072 1.00 91.81 294 ALA A CA 1
ATOM 2309 C C . ALA A 1 294 ? -26.237 -2.436 45.656 1.00 91.81 294 ALA A C 1
ATOM 2311 O O . ALA A 1 294 ? -26.254 -1.232 45.393 1.00 91.81 294 ALA A O 1
ATOM 2312 N N . HIS A 1 295 ? -26.532 -3.373 44.751 1.00 93.31 295 HIS A N 1
ATOM 2313 C CA . HIS A 1 295 ? -26.920 -3.042 43.383 1.00 93.31 295 HIS A CA 1
ATOM 2314 C C . HIS A 1 295 ? -28.277 -2.330 43.364 1.00 93.31 295 HIS A C 1
ATOM 2316 O O . HIS A 1 295 ? -29.228 -2.759 44.018 1.00 93.31 295 HIS A O 1
ATOM 2322 N N . SER A 1 296 ? -28.382 -1.275 42.559 1.00 93.56 296 SER A N 1
ATOM 2323 C CA . SER A 1 296 ? -29.668 -0.694 42.186 1.00 93.56 296 SER A CA 1
ATOM 2324 C C . SER A 1 296 ? -29.621 -0.199 40.745 1.00 93.56 296 SER A C 1
ATOM 2326 O O . SER A 1 296 ? -28.678 0.483 40.341 1.00 93.56 296 SER A O 1
ATOM 2328 N N . GLU A 1 297 ? -30.671 -0.503 39.987 1.00 92.62 297 GLU A N 1
ATOM 2329 C CA . GLU A 1 297 ? -30.812 -0.110 38.583 1.00 92.62 297 GLU A CA 1
ATOM 2330 C C . GLU A 1 297 ? -30.583 1.395 38.318 1.00 92.62 297 GLU A C 1
ATOM 2332 O O . GLU A 1 297 ? -29.811 1.734 37.416 1.00 92.62 297 GLU A O 1
ATOM 2337 N N . PRO A 1 298 ? -31.150 2.341 39.106 1.00 91.81 298 PRO A N 1
ATOM 2338 C CA . PRO A 1 298 ? -30.911 3.764 38.865 1.00 91.81 298 PRO A CA 1
ATOM 2339 C C . PRO A 1 298 ? -29.448 4.170 39.090 1.00 91.81 298 PRO A C 1
ATOM 2341 O O . PRO A 1 298 ? -28.946 5.058 38.399 1.00 91.81 298 PRO A O 1
ATOM 2344 N N . VAL A 1 299 ? -28.742 3.536 40.031 1.00 92.50 299 VAL A N 1
ATOM 2345 C CA . VAL A 1 299 ? -27.325 3.826 40.293 1.00 92.50 299 VAL A CA 1
ATOM 2346 C C . VAL A 1 299 ? -26.432 3.173 39.237 1.00 92.50 299 VAL A C 1
ATOM 2348 O O . VAL A 1 299 ? -25.484 3.810 38.781 1.00 92.50 299 VAL A O 1
ATOM 2351 N N . ALA A 1 300 ? -26.767 1.966 38.773 1.00 93.94 300 ALA A N 1
ATOM 2352 C CA . ALA A 1 300 ? -26.084 1.284 37.674 1.00 93.94 300 ALA A CA 1
ATOM 2353 C C . ALA A 1 300 ? -26.143 2.089 36.365 1.00 93.94 300 ALA A C 1
ATOM 2355 O O . ALA A 1 300 ? -25.110 2.312 35.728 1.00 93.94 300 ALA A O 1
ATOM 2356 N N . ALA A 1 301 ? -27.315 2.625 36.006 1.00 92.50 301 ALA A N 1
ATOM 2357 C CA . ALA A 1 301 ? -27.472 3.472 34.823 1.00 92.50 301 ALA A CA 1
ATOM 2358 C C . ALA A 1 301 ? -26.633 4.764 34.901 1.00 92.50 301 ALA A C 1
ATOM 2360 O O . ALA A 1 301 ? -26.035 5.193 33.907 1.00 92.50 301 ALA A O 1
ATOM 2361 N N . ARG A 1 302 ? -26.547 5.379 36.090 1.00 94.69 302 ARG A N 1
ATOM 2362 C CA . ARG A 1 302 ? -25.698 6.558 36.342 1.00 94.69 302 ARG A CA 1
ATOM 2363 C C . ARG A 1 302 ? -24.213 6.209 36.241 1.00 94.69 302 ARG A C 1
ATOM 2365 O O . ARG A 1 302 ? -23.476 6.897 35.536 1.00 94.69 302 ARG A O 1
ATOM 2372 N N . LEU A 1 303 ? -23.796 5.111 36.873 1.00 94.31 303 LEU A N 1
ATOM 2373 C CA . LEU A 1 303 ? -22.426 4.602 36.814 1.00 94.31 303 LEU A CA 1
ATOM 2374 C C . LEU A 1 303 ? -21.994 4.343 35.363 1.00 94.31 303 LEU A C 1
ATOM 2376 O O . LEU A 1 303 ? -20.942 4.834 34.953 1.00 94.31 303 LEU A O 1
ATOM 2380 N N . LYS A 1 304 ? -22.834 3.675 34.555 1.00 93.38 304 LYS A N 1
ATOM 2381 C CA . LYS A 1 304 ? -22.583 3.449 33.118 1.00 93.38 304 LYS A CA 1
ATOM 2382 C C . LYS A 1 304 ? -22.284 4.755 32.383 1.00 93.38 304 LYS A C 1
ATOM 2384 O O . LYS A 1 304 ? -21.291 4.853 31.664 1.00 93.38 304 LYS A O 1
ATOM 2389 N N . ARG A 1 305 ? -23.124 5.775 32.591 1.00 92.81 305 ARG A N 1
ATOM 2390 C CA . ARG A 1 305 ? -22.989 7.106 31.975 1.00 92.81 305 ARG A CA 1
ATOM 2391 C C . ARG A 1 305 ? -21.665 7.786 32.331 1.00 92.81 305 ARG A C 1
ATOM 2393 O O . ARG A 1 305 ? -21.027 8.349 31.444 1.00 92.81 305 ARG A O 1
ATOM 2400 N N . CYS A 1 306 ? -21.240 7.708 33.592 1.00 93.44 306 CYS A N 1
ATOM 2401 C CA . CYS A 1 306 ? -19.954 8.255 34.031 1.00 93.44 306 CYS A CA 1
ATOM 2402 C C . CYS A 1 306 ? -18.776 7.531 33.372 1.00 93.44 306 CYS A C 1
ATOM 2404 O O . CYS A 1 306 ? -17.848 8.166 32.868 1.00 93.44 306 CYS A O 1
ATOM 2406 N N . LEU A 1 307 ? -18.824 6.198 33.348 1.00 91.50 307 LEU A N 1
ATOM 2407 C CA . LEU A 1 307 ? -17.729 5.377 32.840 1.00 91.50 307 LEU A CA 1
ATOM 2408 C C . LEU A 1 307 ? -17.557 5.464 31.324 1.00 91.50 307 LEU A C 1
ATOM 2410 O O . LEU A 1 307 ? -16.419 5.484 30.863 1.00 91.50 307 LEU A O 1
ATOM 2414 N N . LEU A 1 308 ? -18.639 5.637 30.557 1.00 88.81 308 LEU A N 1
ATOM 2415 C CA . LEU A 1 308 ? -18.557 5.925 29.116 1.00 88.81 308 LEU A CA 1
ATOM 2416 C C . LEU A 1 308 ? -17.715 7.178 28.806 1.00 88.81 308 LEU A C 1
ATOM 2418 O O . LEU A 1 308 ? -17.097 7.266 27.745 1.00 88.81 308 LEU A O 1
ATOM 2422 N N . ARG A 1 309 ? -17.664 8.153 29.726 1.00 88.56 309 ARG A N 1
ATOM 2423 C CA . ARG A 1 309 ? -16.858 9.375 29.567 1.00 88.56 309 ARG A CA 1
ATOM 2424 C C . ARG A 1 309 ? -15.431 9.252 30.094 1.00 88.56 309 ARG A C 1
ATOM 2426 O O . ARG A 1 309 ? -14.536 9.864 29.505 1.00 88.56 309 ARG A O 1
ATOM 2433 N N . LEU A 1 310 ? -15.238 8.518 31.192 1.00 86.94 310 LEU A N 1
ATOM 2434 C CA . LEU A 1 310 ? -13.943 8.364 31.870 1.00 86.94 310 LEU A CA 1
ATOM 2435 C C . LEU A 1 310 ? -13.044 7.333 31.178 1.00 86.94 310 LEU A C 1
ATOM 2437 O O . LEU A 1 310 ? -11.834 7.534 31.084 1.00 86.94 310 LEU A O 1
ATOM 2441 N N . VAL A 1 311 ? -13.627 6.262 30.636 1.00 81.88 311 VAL A N 1
ATOM 2442 C CA . VAL A 1 311 ? -12.901 5.216 29.911 1.00 81.88 311 VAL A CA 1
ATOM 2443 C C . VAL A 1 311 ? -12.890 5.562 28.418 1.00 81.88 311 VAL A C 1
ATOM 2445 O O . VAL A 1 311 ? -13.813 5.211 27.683 1.00 81.88 311 VAL A O 1
ATOM 2448 N N . ARG A 1 312 ? -11.870 6.309 27.973 1.00 69.06 312 ARG A N 1
ATOM 2449 C CA . ARG A 1 312 ? -11.654 6.704 26.563 1.00 69.06 312 ARG A CA 1
ATOM 2450 C C . ARG A 1 312 ? -10.634 5.819 25.873 1.00 69.06 312 ARG A C 1
ATOM 2452 O O . ARG A 1 312 ? -9.459 5.931 26.283 1.00 69.06 312 ARG A O 1
#

Sequence (312 aa):
RHGGHLPEKRFTKLQADWRAAFEAAAAPHRAAQAAARQRRDALIARAEEICASSAPNVSELLRALLGEWQAEAKAFALPRPIEQKLWDRFRKPQDAWHEARRQAFEAHKQQRGAQEQGLRDALTALDAAQDEPALRAAWQAMEQHWDAAFPQRRGGPRDAPVRVPHDLIAWRRRSEEQARKRLNALHEGRRGHALDALLAAWAARDAALLPPADTWSKPINKAVVQQWATALQRPPAGDAAASVLRLEVASETDSPVAEQAARRALQLSLLASRGRDELIAHWPDDVTRALAAAHSEPVAARLKRCLLRLVR

Nearest PDB structures (foldseek):
  5zk3-assembly1_A  TM=2.011E-01  e=8.151E+00  Homo sapiens

Radius of gyration: 46.9 Å; Cα contacts (8 Å, |Δi|>4): 238; chains: 1; bounding box: 91×38×147 Å